Protein AF-A0A2E8UUX3-F1 (afdb_monomer_lite)

Secondary structure (DSSP, 8-state):
--TT--EEEEEEEEEEEE-TTS--EEEEEEEEEEEEEEEE-TTS-EEEEEEEEEEEE-TTT-PBPSEEE-TTT--EEE---EEES---EEE-SBPPPPP-GGGT----PPPPB-----EEETTEEEEEEEEEEEEE-SS-TTT-TTT---SEEEEEEEEEEEEEHHHHH-TT-SS--EEEEEEEEESSPGGGT-TTSS-EEEEEEEEEESS-HHHHS-HHHHHHHHHH-GGGGS--SS--TTS----HHHHHHHH------

Foldseek 3Di:
DDQVDKWKKWKWFFKWWDAPPDDIGTFWIKIWMKIWGWDQDPVRKIKTWIWIKMFTADPPPRAGDQWGQGPVVRDIFGDDIDTFHTQMDIGDQFHDFPDCVVVQPPDGDPTHGPDWPWDDDPQKIKGKDKDWDKAAFLQDCVFQVQQALHGIWTKMKMKMKIFGNVQVVDPVDPDGKIKTWIWMWTADHSRSSHSVGGTTMIIIIIMITDDDPVVPDPPNVVVCCCVPPVCRVDGDSDDDPPDDNDDPRNVCSVVDGHDPD

Structure (mmCIF, N/CA/C/O backbone):
data_AF-A0A2E8UUX3-F1
#
_entry.id   AF-A0A2E8UUX3-F1
#
loop_
_atom_site.group_PDB
_atom_si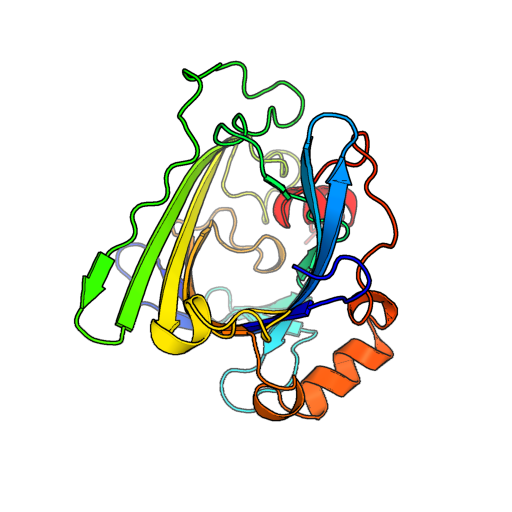te.id
_atom_site.type_symbol
_atom_site.label_atom_id
_atom_site.label_alt_id
_atom_site.label_comp_id
_atom_site.label_asym_id
_atom_site.label_entity_id
_atom_site.label_seq_id
_atom_site.pdbx_PDB_ins_code
_atom_site.Cartn_x
_atom_site.Cartn_y
_atom_site.Cartn_z
_atom_site.occupancy
_atom_site.B_iso_or_equiv
_atom_site.auth_seq_id
_atom_site.auth_comp_id
_atom_site.auth_asym_id
_atom_site.auth_atom_id
_atom_site.pdbx_PDB_model_num
ATOM 1 N N . MET A 1 1 ? 14.320 -0.678 -20.859 1.00 64.25 1 MET A N 1
ATOM 2 C CA . MET A 1 1 ? 13.184 -0.007 -20.184 1.00 64.25 1 MET A CA 1
ATOM 3 C C . MET A 1 1 ? 12.972 1.342 -20.846 1.00 64.25 1 MET A C 1
ATOM 5 O O . MET A 1 1 ? 13.950 1.912 -21.302 1.00 64.25 1 MET A O 1
ATOM 9 N N . ASP A 1 2 ? 11.730 1.807 -20.946 1.00 78.06 2 ASP A N 1
ATOM 10 C CA . ASP A 1 2 ? 11.376 3.071 -21.606 1.00 78.06 2 ASP A CA 1
ATOM 11 C C . ASP A 1 2 ? 10.932 4.097 -20.551 1.00 78.06 2 ASP A C 1
ATOM 13 O O . ASP A 1 2 ? 9.865 3.947 -19.959 1.00 78.06 2 ASP A O 1
ATOM 17 N N . GLU A 1 3 ? 11.772 5.099 -20.284 1.00 81.50 3 GLU A N 1
ATOM 18 C CA . GLU A 1 3 ? 11.556 6.148 -19.267 1.00 81.50 3 GLU A CA 1
ATOM 19 C C . GLU A 1 3 ? 10.501 7.188 -19.690 1.00 81.50 3 GLU A C 1
ATOM 21 O O . GLU A 1 3 ? 9.993 7.961 -18.867 1.00 81.50 3 GLU A O 1
ATOM 26 N N . SER A 1 4 ? 10.116 7.189 -20.972 1.00 82.31 4 SER A N 1
ATOM 27 C CA . SER A 1 4 ? 9.041 8.043 -21.487 1.00 82.31 4 SER A CA 1
ATOM 28 C C . SER A 1 4 ? 7.646 7.516 -21.143 1.00 82.31 4 SER A C 1
ATOM 30 O O . SER A 1 4 ? 6.666 8.255 -21.243 1.00 82.31 4 SER A O 1
ATOM 32 N N . LYS A 1 5 ? 7.542 6.252 -20.713 1.00 86.81 5 LYS A N 1
ATOM 33 C CA . LYS A 1 5 ? 6.272 5.589 -20.415 1.00 86.81 5 LYS A CA 1
ATOM 34 C C . LYS A 1 5 ? 6.062 5.419 -18.917 1.00 86.81 5 LYS A C 1
ATOM 36 O O . LYS A 1 5 ? 6.946 4.963 -18.194 1.00 86.81 5 LYS A O 1
ATOM 41 N N . GLN A 1 6 ? 4.840 5.699 -18.477 1.00 91.56 6 GLN A N 1
ATOM 42 C CA . GLN A 1 6 ? 4.362 5.259 -17.172 1.00 91.56 6 GLN A CA 1
ATOM 43 C C . GLN A 1 6 ? 3.797 3.836 -17.242 1.00 91.56 6 GLN A C 1
ATOM 45 O O . GLN A 1 6 ? 3.452 3.329 -18.312 1.00 91.56 6 GLN A O 1
ATOM 50 N N . LYS A 1 7 ? 3.704 3.192 -16.083 1.00 91.56 7 LYS A N 1
ATOM 51 C CA . LYS A 1 7 ? 3.317 1.792 -15.924 1.00 91.56 7 LYS A CA 1
ATOM 52 C C . LYS A 1 7 ? 2.356 1.653 -14.763 1.00 91.56 7 LYS A C 1
ATOM 54 O O . LYS A 1 7 ? 2.589 2.250 -13.711 1.00 91.56 7 LYS A O 1
ATOM 59 N N . TYR A 1 8 ? 1.346 0.815 -14.944 1.00 94.44 8 TYR A N 1
ATOM 60 C CA . TYR A 1 8 ? 0.413 0.465 -13.886 1.00 94.44 8 TYR A CA 1
ATOM 61 C C . TYR A 1 8 ? 0.764 -0.884 -13.271 1.00 94.44 8 TYR A C 1
ATOM 63 O O . TYR A 1 8 ? 1.088 -1.837 -13.982 1.00 94.44 8 TYR A O 1
ATOM 71 N N . GLY A 1 9 ? 0.690 -0.953 -11.949 1.00 95.94 9 GLY A N 1
ATOM 72 C CA . GLY A 1 9 ? 0.536 -2.198 -11.209 1.00 95.94 9 GLY A CA 1
ATOM 73 C C . GLY A 1 9 ? -0.760 -2.132 -10.413 1.00 95.94 9 GLY A C 1
ATOM 74 O O . GLY A 1 9 ? -1.149 -1.050 -9.983 1.00 95.94 9 GLY A O 1
ATOM 75 N N . TRP A 1 10 ? -1.432 -3.255 -10.222 1.00 97.69 10 TRP A N 1
ATOM 76 C CA . TRP A 1 10 ? -2.716 -3.326 -9.525 1.00 97.69 10 TRP A CA 1
ATOM 77 C C . TRP A 1 10 ? -2.655 -4.311 -8.362 1.00 97.69 10 TRP A C 1
ATOM 79 O O . TRP A 1 10 ? -1.805 -5.203 -8.336 1.00 97.69 10 TRP A O 1
ATOM 89 N N . PHE A 1 11 ? -3.569 -4.156 -7.407 1.00 98.25 11 PHE A N 1
ATOM 90 C CA . PHE A 1 11 ? -3.809 -5.112 -6.333 1.00 98.25 11 PHE A CA 1
ATOM 91 C C . PHE A 1 11 ? -5.301 -5.242 -6.021 1.00 98.25 11 PHE A C 1
ATOM 93 O O . PHE A 1 11 ? -6.066 -4.278 -6.107 1.00 98.25 11 PHE A O 1
ATOM 100 N N . LYS A 1 12 ? -5.723 -6.448 -5.640 1.00 98.00 12 LYS A N 1
ATOM 101 C CA . LYS A 1 12 ? -7.114 -6.763 -5.301 1.00 98.00 12 LYS A CA 1
ATOM 102 C C . LYS A 1 12 ? -7.200 -7.933 -4.332 1.00 98.00 12 LYS A C 1
ATOM 104 O O . LYS A 1 12 ? -6.641 -8.997 -4.598 1.00 98.00 12 LYS A O 1
ATOM 109 N N . GLY A 1 13 ? -7.908 -7.765 -3.222 1.00 98.00 13 GLY A N 1
ATOM 110 C CA . GLY A 1 13 ? -8.007 -8.801 -2.201 1.00 98.00 13 GLY A CA 1
ATOM 111 C C . GLY A 1 13 ? -8.805 -8.407 -0.973 1.00 98.00 13 GLY A C 1
ATOM 112 O O . GLY A 1 13 ? -9.765 -7.644 -1.056 1.00 98.00 13 GLY A O 1
ATOM 113 N N . TYR A 1 14 ? -8.379 -8.940 0.170 1.00 98.44 14 TYR A N 1
ATOM 114 C CA . TYR A 1 14 ? -9.083 -8.838 1.443 1.00 98.44 14 TYR A CA 1
ATOM 115 C C . TYR A 1 14 ? -8.167 -8.389 2.573 1.00 98.44 14 TYR A C 1
ATOM 117 O O . TYR A 1 14 ? -6.975 -8.711 2.600 1.00 98.44 14 TYR A O 1
ATOM 125 N N . ILE A 1 15 ? -8.765 -7.697 3.541 1.00 98.69 15 ILE A N 1
ATOM 126 C CA . ILE A 1 15 ? -8.151 -7.376 4.825 1.00 98.69 15 ILE A CA 1
ATOM 127 C C . ILE A 1 15 ? -8.931 -8.092 5.916 1.00 98.69 15 ILE A C 1
ATOM 129 O O . ILE A 1 15 ? -10.141 -7.914 6.066 1.00 98.69 15 ILE A O 1
ATOM 133 N N . MET A 1 16 ? -8.209 -8.880 6.698 1.00 98.69 16 MET A N 1
ATOM 134 C CA . MET A 1 16 ? -8.736 -9.712 7.769 1.00 98.69 16 MET A CA 1
ATOM 135 C C . MET A 1 16 ? -8.233 -9.221 9.123 1.00 98.69 16 MET A C 1
ATOM 137 O O . MET A 1 16 ? -7.097 -8.771 9.241 1.00 98.69 16 MET A O 1
ATOM 141 N N . ALA A 1 17 ? -9.047 -9.352 10.164 1.00 98.44 17 ALA A N 1
ATOM 142 C CA . ALA A 1 17 ? -8.649 -9.132 11.547 1.00 98.44 17 ALA A CA 1
ATOM 143 C C . ALA A 1 17 ? -8.236 -10.447 12.212 1.00 98.44 17 ALA A C 1
ATOM 145 O O . ALA A 1 17 ? -9.049 -11.364 12.371 1.00 98.44 17 ALA A O 1
ATOM 146 N N . VAL A 1 18 ? -6.990 -10.505 12.679 1.00 98.44 18 VAL A N 1
ATOM 147 C CA . VAL A 1 18 ? -6.466 -11.594 13.507 1.00 98.44 18 VAL A CA 1
ATOM 148 C C . VAL A 1 18 ? -6.435 -11.118 14.956 1.00 98.44 18 VAL A C 1
ATOM 150 O O . VAL A 1 18 ? -5.745 -10.153 15.281 1.00 98.44 18 VAL A O 1
ATOM 153 N N . ARG A 1 19 ? -7.176 -11.792 15.842 1.00 97.62 19 ARG A N 1
ATOM 154 C CA . ARG A 1 19 ? -7.234 -11.484 17.283 1.00 97.62 19 ARG A CA 1
ATOM 155 C C . ARG A 1 19 ? -6.949 -12.735 18.117 1.00 97.62 19 ARG A C 1
ATOM 157 O O . ARG A 1 19 ? -7.422 -13.813 17.749 1.00 97.62 19 ARG A O 1
ATOM 164 N N . PRO A 1 20 ? -6.230 -12.632 19.250 1.00 97.38 20 PRO A N 1
ATOM 165 C CA . PRO A 1 20 ? -5.946 -13.789 20.093 1.00 97.38 20 PRO A CA 1
ATOM 166 C C . PRO A 1 20 ? -7.219 -14.503 20.557 1.00 97.38 20 PRO A C 1
ATOM 168 O O . PRO A 1 20 ? -8.152 -13.869 21.047 1.00 97.38 20 PRO A O 1
ATOM 171 N N . ASN A 1 21 ? -7.237 -15.835 20.452 1.00 96.88 21 ASN A N 1
ATOM 172 C CA . ASN A 1 21 ? -8.338 -16.695 20.913 1.00 96.88 21 ASN A CA 1
ATOM 173 C C . ASN A 1 21 ? -9.717 -16.347 20.313 1.00 96.88 21 ASN A C 1
ATOM 175 O O . ASN A 1 21 ? -10.753 -16.574 20.946 1.00 96.88 21 ASN A O 1
ATOM 179 N N . LYS A 1 22 ? -9.750 -15.784 19.100 1.00 97.12 22 LYS A N 1
ATOM 180 C CA . LYS A 1 22 ? -10.973 -15.484 18.345 1.00 97.12 22 LYS A CA 1
ATOM 181 C C . LYS A 1 22 ? -10.851 -16.025 16.915 1.00 97.12 22 LYS A C 1
ATOM 183 O O . LYS A 1 22 ? -9.737 -16.116 16.404 1.00 97.12 22 LYS A O 1
ATOM 188 N N . PRO A 1 23 ? -11.972 -16.355 16.251 1.00 97.25 23 PRO A N 1
ATOM 189 C CA . PRO A 1 23 ? -11.970 -16.582 14.810 1.00 97.25 23 PRO A CA 1
ATOM 190 C C . PRO A 1 23 ? -11.448 -15.355 14.055 1.00 97.25 23 PRO A C 1
ATOM 192 O O . PRO A 1 23 ? -11.673 -14.218 14.485 1.00 97.25 23 PRO A O 1
ATOM 195 N N . ILE A 1 24 ? -10.785 -15.603 12.926 1.00 98.12 24 ILE A N 1
ATOM 196 C CA . ILE A 1 24 ? -10.421 -14.560 11.963 1.00 98.12 24 ILE A CA 1
ATOM 197 C C . ILE A 1 24 ? -11.709 -13.974 11.375 1.00 98.12 24 ILE A C 1
ATOM 199 O O . ILE A 1 24 ? -12.678 -14.701 11.149 1.00 98.12 24 ILE A O 1
ATOM 203 N N . VAL A 1 25 ? -11.723 -12.658 11.171 1.00 97.94 25 VAL A N 1
ATOM 204 C CA . VAL A 1 25 ? -12.862 -11.929 10.600 1.00 97.94 25 VAL A CA 1
ATOM 205 C C . VAL A 1 25 ? -12.417 -11.242 9.319 1.00 97.94 25 VAL A C 1
ATOM 207 O O . VAL A 1 25 ? -11.484 -10.446 9.363 1.00 97.94 25 VAL A O 1
ATOM 210 N N . ASP A 1 26 ? -13.101 -11.500 8.207 1.00 98.00 26 ASP A N 1
ATOM 211 C CA . ASP A 1 26 ? -12.962 -10.685 6.999 1.00 98.00 26 ASP A CA 1
ATOM 212 C C . ASP A 1 26 ? -13.574 -9.308 7.280 1.00 98.00 26 ASP A C 1
ATOM 214 O O . ASP A 1 26 ? -14.755 -9.203 7.623 1.00 98.00 26 ASP A O 1
ATOM 218 N N . CYS A 1 27 ? -12.770 -8.248 7.195 1.00 98.25 27 CYS A N 1
ATOM 219 C CA . CYS A 1 27 ? -13.202 -6.901 7.564 1.00 98.25 27 CYS A CA 1
ATOM 220 C C . CYS A 1 27 ? -13.755 -6.136 6.362 1.00 98.25 27 CYS A C 1
ATOM 222 O O . CYS A 1 27 ? -14.882 -5.642 6.410 1.00 98.25 27 CYS A O 1
ATOM 224 N N . VAL A 1 28 ? -12.941 -6.023 5.310 1.00 98.75 28 VAL A N 1
ATOM 225 C CA . VAL A 1 28 ? -13.202 -5.241 4.091 1.00 98.75 28 VAL A CA 1
ATOM 226 C C . VAL A 1 28 ? -12.431 -5.842 2.914 1.00 98.75 28 VAL A C 1
ATOM 228 O O . VAL A 1 28 ? -11.410 -6.511 3.107 1.00 98.75 28 VAL A O 1
ATOM 231 N N . GLY A 1 29 ? -12.903 -5.595 1.695 1.00 98.56 29 GLY A N 1
ATOM 232 C CA . GLY A 1 29 ? -12.090 -5.774 0.496 1.00 98.56 29 GLY A CA 1
ATOM 233 C C . GLY A 1 29 ? -11.065 -4.644 0.361 1.00 98.56 29 GLY A C 1
ATOM 234 O O . GLY A 1 29 ? -11.203 -3.588 0.981 1.00 98.56 29 GLY A O 1
ATOM 235 N N . ILE A 1 30 ? -10.025 -4.870 -0.436 1.00 98.44 30 ILE A N 1
ATOM 236 C CA . ILE A 1 30 ? -9.011 -3.875 -0.798 1.00 98.44 30 ILE A CA 1
ATOM 237 C C . ILE A 1 30 ? -8.759 -3.952 -2.301 1.00 98.44 30 ILE A C 1
ATOM 239 O O . ILE A 1 30 ? -8.427 -5.015 -2.824 1.00 98.44 30 ILE A O 1
ATOM 243 N N . GLU A 1 31 ? -8.916 -2.832 -3.000 1.00 97.94 31 GLU A N 1
ATOM 244 C CA . GLU A 1 31 ? -8.672 -2.720 -4.439 1.00 97.94 31 GLU A CA 1
ATOM 245 C C . GLU A 1 31 ? -7.929 -1.429 -4.747 1.00 97.94 31 GLU A C 1
ATOM 247 O O . GLU A 1 31 ? -8.239 -0.378 -4.188 1.00 97.94 31 GLU A O 1
ATOM 252 N N . GLY A 1 32 ? -6.957 -1.480 -5.646 1.00 97.94 32 GLY A N 1
ATOM 253 C CA . GLY A 1 32 ? -6.168 -0.303 -5.957 1.00 97.94 32 GLY A CA 1
ATOM 254 C C . GLY A 1 32 ? -5.130 -0.536 -7.028 1.00 97.94 32 GLY A C 1
ATOM 255 O O . GLY A 1 32 ? -4.913 -1.655 -7.494 1.00 97.94 32 GLY A O 1
ATOM 256 N N . PHE A 1 33 ? -4.473 0.549 -7.403 1.00 97.88 33 PHE A N 1
ATOM 257 C CA . PHE A 1 33 ? -3.392 0.517 -8.365 1.00 97.88 33 PHE A CA 1
ATOM 258 C C . PHE A 1 33 ? -2.348 1.582 -8.052 1.00 97.88 33 PHE A C 1
ATOM 260 O O . PHE A 1 33 ? -2.621 2.622 -7.447 1.00 97.88 33 PHE A O 1
ATOM 267 N N . GLY A 1 34 ? -1.128 1.293 -8.482 1.00 96.12 34 GLY A N 1
ATOM 268 C CA . GLY A 1 34 ? -0.022 2.225 -8.519 1.00 96.12 34 GLY A CA 1
ATOM 269 C C . GLY A 1 34 ? 0.313 2.595 -9.954 1.00 96.12 34 GLY A C 1
ATOM 270 O O . GLY A 1 34 ? 0.300 1.745 -10.845 1.00 96.12 34 GLY A O 1
ATOM 271 N N . VAL A 1 35 ? 0.657 3.858 -10.170 1.00 95.31 35 VAL A N 1
ATOM 272 C CA . VAL A 1 35 ? 1.206 4.359 -11.428 1.00 95.31 35 VAL A CA 1
ATOM 273 C C . VAL A 1 35 ? 2.642 4.792 -11.185 1.00 95.31 35 VAL A C 1
ATOM 275 O O . VAL A 1 35 ? 2.936 5.525 -10.241 1.00 95.31 35 VAL A O 1
ATOM 278 N N . SER A 1 36 ? 3.560 4.307 -12.014 1.00 93.88 36 SER A N 1
ATOM 279 C CA . SER A 1 36 ? 4.988 4.545 -11.826 1.00 93.88 36 SER A CA 1
ATOM 280 C C . SER A 1 36 ? 5.710 4.868 -13.119 1.00 93.88 36 SER A C 1
ATOM 282 O O . SER A 1 36 ? 5.325 4.400 -14.190 1.00 93.88 36 SER A O 1
ATOM 284 N N . ARG A 1 37 ? 6.794 5.629 -13.006 1.00 92.62 37 ARG A N 1
ATOM 285 C CA . ARG A 1 37 ? 7.795 5.805 -14.057 1.00 92.62 37 ARG A CA 1
ATOM 286 C C . ARG A 1 37 ? 9.182 5.515 -13.502 1.00 92.62 37 ARG A C 1
ATOM 288 O O . ARG A 1 37 ? 9.385 5.518 -12.289 1.00 92.62 37 ARG A O 1
ATOM 295 N N . LEU A 1 38 ? 10.123 5.264 -14.401 1.00 91.75 38 LEU A N 1
ATOM 296 C CA . LEU A 1 38 ? 11.538 5.215 -14.058 1.00 91.75 38 LEU A CA 1
ATOM 297 C C . LEU A 1 38 ? 12.215 6.480 -14.567 1.00 91.75 38 LEU A C 1
ATOM 299 O O . LEU A 1 38 ? 11.880 6.953 -15.651 1.00 91.75 38 LEU A O 1
ATOM 303 N N . GLU A 1 39 ? 13.155 6.981 -13.781 1.00 92.31 39 GLU A N 1
ATOM 304 C CA . GLU A 1 39 ? 14.027 8.093 -14.139 1.00 92.31 39 GLU A CA 1
ATOM 305 C C . GLU A 1 39 ? 15.467 7.722 -13.785 1.00 92.31 39 GLU A C 1
ATOM 307 O O . GLU A 1 39 ? 15.788 7.484 -12.613 1.00 92.31 39 GLU A O 1
ATOM 312 N N . GLN A 1 40 ? 16.334 7.652 -14.790 1.00 92.81 40 GLN A N 1
ATOM 313 C CA . GLN A 1 40 ? 17.756 7.432 -14.592 1.00 92.81 40 GLN A CA 1
ATOM 314 C C . GLN A 1 40 ? 18.397 8.656 -13.937 1.00 92.81 40 GLN A C 1
ATOM 316 O O . GLN A 1 40 ? 18.261 9.787 -14.401 1.00 92.81 40 GLN A O 1
ATOM 321 N N . GLN A 1 41 ? 19.123 8.410 -12.856 1.00 92.12 41 GLN A N 1
ATOM 322 C CA . GLN A 1 41 ? 19.811 9.429 -12.082 1.00 92.12 41 GLN A CA 1
ATOM 323 C C . GLN A 1 41 ? 21.236 9.643 -12.606 1.00 92.12 41 GLN A C 1
ATOM 325 O O . GLN A 1 41 ? 21.809 8.798 -13.298 1.00 92.12 41 GLN A O 1
ATOM 330 N N . ALA A 1 42 ? 21.842 10.780 -12.251 1.00 91.81 42 ALA A N 1
ATOM 331 C CA . ALA A 1 42 ? 23.182 11.150 -12.715 1.00 91.81 42 ALA A CA 1
ATOM 332 C C . ALA A 1 42 ? 24.288 10.164 -12.283 1.00 91.81 42 ALA A C 1
ATOM 334 O O . ALA A 1 42 ? 25.331 10.090 -12.930 1.00 91.81 42 ALA A O 1
ATOM 335 N N . ASP A 1 43 ? 24.068 9.415 -11.201 1.00 90.62 43 ASP A N 1
ATOM 336 C CA . ASP A 1 43 ? 24.981 8.391 -10.682 1.00 90.62 43 ASP A CA 1
ATOM 337 C C . ASP A 1 43 ? 24.761 6.995 -11.295 1.00 90.62 43 ASP A C 1
ATOM 339 O O . ASP A 1 43 ? 25.471 6.052 -10.948 1.00 90.62 43 ASP A O 1
ATOM 343 N N . GLY A 1 44 ? 23.811 6.860 -12.225 1.00 91.31 44 GLY A N 1
ATOM 344 C CA . GLY A 1 44 ? 23.464 5.603 -12.886 1.00 91.31 44 GLY A CA 1
ATOM 345 C C . GLY A 1 44 ? 22.407 4.768 -12.161 1.00 91.31 44 GLY A C 1
ATOM 346 O O . GLY A 1 44 ? 21.961 3.769 -12.730 1.00 91.31 44 GLY A O 1
ATOM 347 N N . SER A 1 45 ? 21.969 5.168 -10.962 1.00 92.69 45 SER A N 1
ATOM 348 C CA . SER A 1 45 ? 20.813 4.564 -10.292 1.00 92.69 45 SER A CA 1
ATOM 349 C C . SER A 1 45 ? 19.504 4.897 -11.024 1.00 92.69 45 SER A C 1
ATOM 351 O O . SER A 1 45 ? 19.451 5.778 -11.886 1.00 92.69 45 SER A O 1
ATOM 353 N N . TYR A 1 46 ? 18.425 4.186 -10.695 1.00 92.25 46 TYR A N 1
ATOM 354 C CA . TYR A 1 46 ? 17.089 4.460 -11.229 1.00 92.25 46 TYR A CA 1
ATOM 355 C C . TYR A 1 46 ? 16.124 4.816 -10.105 1.00 92.25 46 TYR A C 1
ATOM 357 O O . TYR A 1 46 ? 15.879 4.010 -9.208 1.00 92.25 46 TYR A O 1
ATOM 365 N N . ALA A 1 47 ? 15.496 5.984 -10.188 1.00 92.19 47 ALA A N 1
ATOM 366 C CA . ALA A 1 47 ? 14.368 6.324 -9.336 1.00 92.19 47 ALA A CA 1
ATOM 367 C C . ALA A 1 47 ? 13.086 5.728 -9.930 1.00 92.19 47 ALA A C 1
ATOM 369 O O . ALA A 1 47 ? 12.657 6.096 -11.024 1.00 92.19 47 ALA A O 1
ATOM 370 N N . LYS A 1 48 ? 12.447 4.811 -9.202 1.00 91.81 48 LYS A N 1
ATOM 371 C CA . LYS A 1 48 ? 11.055 4.422 -9.427 1.00 91.81 48 LYS A CA 1
ATOM 372 C C . LYS A 1 48 ? 10.164 5.432 -8.726 1.00 91.81 48 LYS A C 1
ATOM 374 O O . LYS A 1 48 ? 9.992 5.379 -7.509 1.00 91.81 48 LYS A O 1
ATOM 379 N N . ILE A 1 49 ? 9.604 6.338 -9.513 1.00 91.69 49 ILE A N 1
ATOM 380 C CA . ILE A 1 49 ? 8.742 7.414 -9.041 1.00 91.69 49 ILE A CA 1
ATOM 381 C C . ILE A 1 49 ? 7.305 6.932 -9.148 1.00 91.69 49 ILE A C 1
ATOM 383 O O . ILE A 1 49 ? 6.896 6.511 -10.234 1.00 91.69 49 ILE A O 1
ATOM 387 N N . LEU A 1 50 ? 6.547 6.941 -8.052 1.00 91.81 50 LEU A N 1
ATOM 388 C CA . LEU A 1 50 ? 5.210 6.350 -8.069 1.00 91.81 50 LEU A CA 1
ATOM 389 C C . LEU A 1 50 ? 4.190 7.046 -7.174 1.00 91.81 50 LEU A C 1
ATOM 391 O O . LEU A 1 50 ? 4.524 7.639 -6.150 1.00 91.81 50 LEU A O 1
ATOM 395 N N . ARG A 1 51 ? 2.933 6.916 -7.589 1.00 94.25 51 ARG A N 1
ATOM 396 C CA . ARG A 1 51 ? 1.731 7.177 -6.796 1.00 94.25 51 ARG A CA 1
ATOM 397 C C . ARG A 1 51 ? 0.962 5.885 -6.647 1.00 94.25 51 ARG A C 1
ATOM 399 O O . ARG A 1 51 ? 0.944 5.085 -7.581 1.00 94.25 51 ARG A O 1
ATOM 406 N N . GLU A 1 52 ? 0.281 5.718 -5.527 1.00 94.75 52 GLU A N 1
ATOM 407 C CA . GLU A 1 52 ? -0.633 4.596 -5.335 1.00 94.75 52 GLU A CA 1
ATOM 408 C C . GLU A 1 52 ? -1.908 5.013 -4.617 1.00 94.75 52 GLU A C 1
ATOM 410 O O . GLU A 1 52 ? -1.896 5.826 -3.689 1.00 94.75 52 GLU A O 1
ATOM 415 N N . VAL A 1 53 ? -3.016 4.435 -5.069 1.00 97.12 53 VAL A N 1
ATOM 416 C CA . VAL A 1 53 ? -4.331 4.589 -4.458 1.00 97.12 53 VAL A CA 1
ATOM 417 C C . VAL A 1 53 ? -4.892 3.212 -4.131 1.00 97.12 53 VAL A C 1
ATOM 419 O O . VAL A 1 53 ? -4.839 2.299 -4.954 1.00 97.12 53 VAL A O 1
ATOM 422 N N . GLY A 1 54 ? -5.426 3.063 -2.922 1.00 97.44 54 GLY A N 1
ATOM 423 C CA . GLY A 1 54 ? -6.072 1.845 -2.445 1.00 97.44 54 GLY A CA 1
ATOM 424 C C . GLY A 1 54 ? -7.378 2.171 -1.739 1.00 97.44 54 GLY A C 1
ATOM 425 O O . GLY A 1 54 ? -7.398 2.927 -0.767 1.00 97.44 54 GLY A O 1
ATOM 426 N N . LEU A 1 55 ? -8.469 1.598 -2.232 1.00 98.38 55 LEU A N 1
ATOM 427 C CA . LEU A 1 55 ? -9.822 1.786 -1.729 1.00 98.38 55 LEU A CA 1
ATOM 428 C C . LEU A 1 55 ? -10.281 0.536 -0.978 1.00 98.38 55 LEU A C 1
ATOM 430 O O . LEU A 1 55 ? -10.022 -0.590 -1.404 1.00 98.38 55 LEU A O 1
ATOM 434 N N . TYR A 1 56 ? -10.999 0.742 0.122 1.00 98.50 56 TYR A N 1
ATOM 435 C CA . TYR A 1 56 ? -11.620 -0.344 0.874 1.00 98.50 56 TYR A CA 1
ATOM 436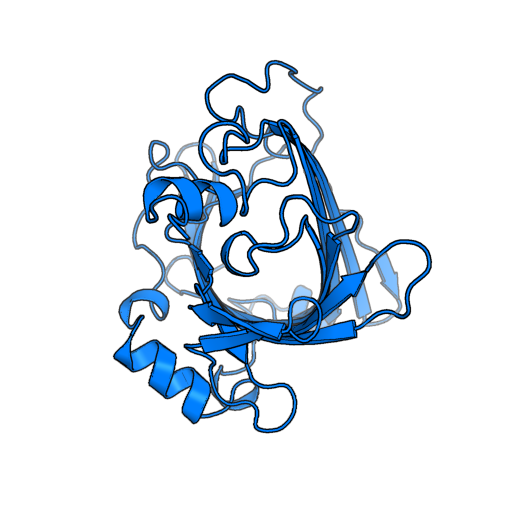 C C . TYR A 1 56 ? -13.043 -0.559 0.374 1.00 98.50 56 TYR A C 1
ATOM 438 O O . TYR A 1 56 ? -13.764 0.414 0.142 1.00 98.50 56 TYR A O 1
ATOM 446 N N . THR A 1 57 ? -13.450 -1.813 0.210 1.00 98.50 57 THR A N 1
ATOM 447 C CA . THR A 1 57 ? -14.737 -2.159 -0.404 1.00 98.50 57 THR A CA 1
ATOM 448 C C . THR A 1 57 ? -15.596 -3.042 0.492 1.00 98.50 57 THR A C 1
ATOM 450 O O . THR A 1 57 ? -15.096 -3.788 1.341 1.00 98.50 57 THR A O 1
ATOM 453 N N . ASP A 1 58 ? -16.914 -2.957 0.313 1.00 97.75 58 ASP A N 1
ATOM 454 C CA . ASP A 1 58 ? -17.853 -3.887 0.930 1.00 97.75 58 ASP A CA 1
ATOM 455 C C . ASP A 1 58 ? -17.599 -5.299 0.395 1.00 97.75 58 ASP A C 1
ATOM 457 O O . ASP A 1 58 ? -17.525 -5.524 -0.814 1.00 97.75 58 ASP A O 1
ATOM 461 N N . LEU A 1 59 ? -17.504 -6.270 1.302 1.00 96.69 59 LEU A N 1
ATOM 462 C CA . LEU A 1 59 ? -17.163 -7.652 0.960 1.00 96.69 59 LEU A CA 1
ATOM 463 C C . LEU A 1 59 ? -18.194 -8.330 0.048 1.00 96.69 59 LEU A C 1
ATOM 465 O O . LEU A 1 59 ? -17.860 -9.299 -0.632 1.00 96.69 59 LEU A O 1
ATOM 469 N N . ARG A 1 60 ? -19.450 -7.869 0.064 1.00 94.31 60 ARG A N 1
ATOM 470 C CA . ARG A 1 60 ? -20.551 -8.478 -0.685 1.00 94.31 60 ARG A CA 1
ATOM 471 C C . ARG A 1 60 ? -20.856 -7.717 -1.967 1.00 94.31 60 ARG A C 1
ATOM 473 O O . ARG A 1 60 ? -21.082 -8.357 -2.991 1.00 94.31 60 ARG A O 1
ATOM 480 N N . THR A 1 61 ? -20.942 -6.392 -1.908 1.00 95.56 61 THR A N 1
ATOM 481 C CA . THR A 1 61 ? -21.333 -5.562 -3.057 1.00 95.56 61 THR A CA 1
ATOM 482 C C . THR A 1 61 ? -20.137 -5.114 -3.890 1.00 95.56 61 THR A C 1
ATOM 484 O O . THR A 1 61 ? -20.307 -4.839 -5.075 1.00 95.56 61 THR A O 1
ATOM 487 N N . GLY A 1 62 ? -18.934 -5.069 -3.307 1.00 95.06 62 GLY A N 1
ATOM 488 C CA . GLY A 1 62 ? -17.743 -4.506 -3.944 1.00 95.06 62 GLY A CA 1
ATOM 489 C C . GLY A 1 62 ? -17.754 -2.976 -4.023 1.00 95.06 62 GLY A C 1
ATOM 490 O O . GLY A 1 62 ? -16.864 -2.397 -4.643 1.00 95.06 62 GLY A O 1
ATOM 491 N N . GLU A 1 63 ? -18.739 -2.315 -3.409 1.00 96.88 63 GLU A N 1
ATOM 492 C CA . GLU A 1 63 ? -18.837 -0.856 -3.399 1.00 96.88 63 GLU A CA 1
ATOM 493 C C . GLU A 1 63 ? -17.739 -0.246 -2.530 1.00 96.88 63 GLU A C 1
ATOM 495 O O . GLU A 1 63 ? -17.403 -0.779 -1.471 1.00 96.88 63 GLU A O 1
ATOM 500 N N . VAL A 1 64 ? -17.194 0.890 -2.964 1.00 98.12 64 VAL A N 1
ATOM 501 C CA . VAL A 1 64 ? -16.210 1.650 -2.185 1.00 98.12 64 VAL A CA 1
ATOM 502 C C . VAL A 1 64 ? -16.860 2.158 -0.898 1.00 98.12 64 VAL A C 1
ATOM 504 O O . VAL A 1 64 ? -17.909 2.801 -0.933 1.00 98.12 64 VAL A O 1
ATOM 507 N N . LEU A 1 65 ? -16.225 1.879 0.239 1.00 98.31 65 LEU A N 1
ATOM 508 C CA . LEU A 1 65 ? -16.703 2.269 1.560 1.00 98.31 65 LEU A CA 1
ATOM 509 C C . LEU A 1 65 ? -16.191 3.662 1.939 1.00 98.31 65 LEU A C 1
ATOM 511 O O . LEU A 1 65 ? -14.984 3.889 2.011 1.00 98.31 65 LEU A O 1
ATOM 515 N N . GLU A 1 66 ? -17.112 4.570 2.263 1.00 97.75 66 GLU A N 1
ATOM 516 C CA . GLU A 1 66 ? -16.799 5.844 2.936 1.00 97.75 66 GLU A CA 1
ATOM 517 C C . GLU A 1 66 ? -16.979 5.749 4.457 1.00 97.75 66 GLU A C 1
ATOM 519 O O . GLU A 1 66 ? -16.274 6.404 5.226 1.00 97.75 66 GLU A O 1
ATOM 524 N N . GLU A 1 67 ? -17.892 4.882 4.893 1.00 97.94 67 GLU A N 1
ATOM 525 C CA . GLU A 1 67 ? -18.115 4.502 6.282 1.00 97.94 67 GLU A CA 1
ATOM 526 C C . GLU A 1 67 ? -18.149 2.978 6.384 1.00 97.94 67 GLU A C 1
ATOM 528 O O . GLU A 1 67 ? -18.572 2.281 5.460 1.00 97.94 67 GLU A O 1
ATOM 533 N N . TRP A 1 68 ? -17.714 2.449 7.522 1.00 98.12 68 TRP A N 1
ATOM 534 C CA . TRP A 1 68 ? -17.699 1.019 7.783 1.00 98.12 68 TRP A CA 1
ATOM 535 C C . TRP A 1 68 ? -18.210 0.737 9.186 1.00 98.12 68 TRP A C 1
ATOM 537 O O . TRP A 1 68 ? -17.751 1.323 10.169 1.00 98.12 68 TRP A O 1
ATOM 547 N N . LYS A 1 69 ? -19.162 -0.192 9.288 1.00 97.81 69 LYS A N 1
ATOM 548 C CA . LYS A 1 69 ? -19.610 -0.704 10.576 1.00 97.81 69 LYS A CA 1
ATOM 549 C C . LYS A 1 69 ? -18.656 -1.800 11.026 1.00 97.81 69 LYS A C 1
ATOM 551 O O . LYS A 1 69 ? -18.714 -2.921 10.526 1.00 97.81 69 LYS A O 1
ATOM 556 N N . ASN A 1 70 ? -17.815 -1.479 11.998 1.00 97.25 70 ASN A N 1
ATOM 557 C CA . ASN A 1 70 ? -16.846 -2.406 12.548 1.00 97.25 70 ASN A CA 1
ATOM 558 C C . ASN A 1 70 ? -17.582 -3.575 13.243 1.00 97.25 70 ASN A C 1
ATOM 560 O O . ASN A 1 70 ? -18.231 -3.357 14.268 1.00 97.25 70 ASN A O 1
ATOM 564 N N . PRO A 1 71 ? -17.494 -4.829 12.753 1.00 95.00 71 PRO A N 1
ATOM 565 C CA . PRO A 1 71 ? -18.212 -5.963 13.339 1.00 95.00 71 PRO A CA 1
ATOM 566 C C . PRO A 1 71 ? -17.652 -6.376 14.708 1.00 95.00 71 PRO A C 1
ATOM 568 O O . PRO A 1 71 ? -18.247 -7.198 15.403 1.00 95.00 71 PRO A O 1
ATOM 571 N N . MET A 1 72 ? -16.496 -5.833 15.097 1.00 96.06 72 MET A N 1
ATOM 572 C CA . MET A 1 72 ? -15.793 -6.165 16.331 1.00 96.06 72 MET A CA 1
ATOM 573 C C . MET A 1 72 ? -16.132 -5.197 17.465 1.00 96.06 72 MET A C 1
ATOM 575 O O . MET A 1 72 ? -16.221 -5.647 18.604 1.00 96.06 72 MET A O 1
ATOM 579 N N . THR A 1 73 ? -16.356 -3.915 1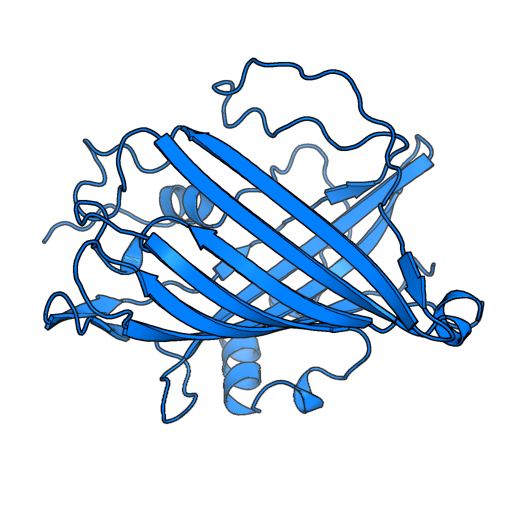7.159 1.00 95.00 73 THR A N 1
ATOM 580 C CA . THR A 1 73 ? -16.737 -2.881 18.144 1.00 95.00 73 THR A CA 1
ATOM 581 C C . THR A 1 73 ? -18.198 -2.439 18.021 1.00 95.00 73 THR A C 1
ATOM 583 O O . THR A 1 73 ? -18.734 -1.809 18.927 1.00 95.00 73 THR A O 1
ATOM 586 N N . ASN A 1 74 ? -18.869 -2.799 16.919 1.00 96.12 74 ASN A N 1
ATOM 587 C CA . ASN A 1 74 ? -20.220 -2.373 16.536 1.00 96.12 74 ASN A CA 1
ATOM 588 C C . ASN A 1 74 ? -20.366 -0.852 16.303 1.00 96.12 74 ASN A C 1
ATOM 590 O O . ASN A 1 74 ? -21.482 -0.363 16.114 1.00 96.12 74 ASN A O 1
ATOM 594 N N . GLU A 1 75 ? -19.254 -0.116 16.265 1.00 96.19 75 GLU A N 1
ATOM 595 C CA . GLU A 1 75 ? -19.202 1.302 15.906 1.00 96.19 75 GLU A CA 1
ATOM 596 C C . GLU A 1 75 ? -19.184 1.483 14.386 1.00 96.19 75 GLU A C 1
ATOM 598 O O . GLU A 1 75 ? -18.673 0.641 13.647 1.00 96.19 75 GLU A O 1
ATOM 603 N N . THR A 1 76 ? -19.741 2.597 13.913 1.00 97.56 76 THR A N 1
ATOM 604 C CA . THR A 1 76 ? -19.583 3.031 12.519 1.00 97.56 76 THR A CA 1
ATOM 605 C C . THR A 1 76 ? -18.474 4.067 12.471 1.00 97.56 76 THR A C 1
ATOM 607 O O . THR A 1 76 ? -18.537 5.065 13.187 1.00 97.56 76 THR A O 1
ATOM 610 N N . VAL A 1 77 ? -17.450 3.803 11.666 1.00 97.00 77 VAL A N 1
ATOM 611 C CA . VAL A 1 77 ? -16.256 4.643 11.540 1.00 97.00 77 VAL A CA 1
ATOM 612 C C . VAL A 1 77 ? -16.109 5.136 10.110 1.00 97.00 77 VAL A C 1
ATOM 614 O O . VAL A 1 77 ? -16.477 4.441 9.162 1.00 97.00 77 VAL A O 1
ATOM 617 N N . LYS A 1 78 ? -15.547 6.335 9.950 1.00 97.19 78 LYS A N 1
ATOM 618 C CA . LYS A 1 78 ? -15.176 6.854 8.636 1.00 97.19 78 LYS A CA 1
ATOM 619 C C . LYS A 1 78 ? -13.968 6.087 8.105 1.00 97.19 78 LYS A C 1
ATOM 621 O O . LYS A 1 78 ? -12.980 5.911 8.814 1.00 97.19 78 LYS A O 1
ATOM 626 N N . VAL A 1 79 ? -14.038 5.662 6.852 1.00 97.31 79 VAL A N 1
ATOM 627 C CA . VAL A 1 79 ? -12.951 4.961 6.168 1.00 97.31 79 VAL A CA 1
ATOM 628 C C . VAL A 1 79 ? -11.980 5.979 5.575 1.00 97.31 79 VAL A C 1
ATOM 630 O O . VAL A 1 79 ? -12.379 7.006 5.025 1.00 97.31 79 VAL A O 1
ATOM 633 N N . HIS A 1 80 ? -10.684 5.689 5.681 1.00 96.56 80 HIS A N 1
ATOM 634 C CA . HIS A 1 80 ? -9.619 6.536 5.149 1.00 96.56 80 HIS A CA 1
ATOM 635 C C . HIS A 1 80 ? -8.789 5.764 4.115 1.00 96.56 80 HIS A C 1
ATOM 637 O O . HIS A 1 80 ? -7.957 4.952 4.525 1.00 96.56 80 HIS A O 1
ATOM 643 N N . PRO A 1 81 ? -9.012 5.991 2.801 1.00 95.88 81 PRO A N 1
ATOM 644 C CA . PRO A 1 81 ? -8.289 5.324 1.716 1.00 95.88 81 PRO A CA 1
ATOM 645 C C . PRO A 1 81 ? -6.769 5.506 1.764 1.00 95.88 81 PRO A C 1
ATOM 647 O O . PRO A 1 81 ? -6.262 6.477 2.325 1.00 95.88 81 PRO A O 1
ATOM 650 N N . ILE A 1 82 ? -6.049 4.584 1.124 1.00 94.62 82 ILE A N 1
ATOM 651 C CA . ILE A 1 82 ? -4.616 4.724 0.845 1.00 94.62 82 ILE A CA 1
ATOM 652 C C . ILE A 1 82 ? -4.469 5.684 -0.334 1.00 94.62 82 ILE A C 1
ATOM 654 O O . ILE A 1 82 ? -5.096 5.484 -1.374 1.00 94.62 82 ILE A O 1
ATOM 658 N N . ALA A 1 83 ? -3.652 6.718 -0.170 1.00 93.19 83 ALA A N 1
ATOM 659 C CA . ALA A 1 83 ? -3.390 7.727 -1.188 1.00 93.19 83 ALA A CA 1
ATOM 660 C C . ALA A 1 83 ? -1.948 8.228 -1.012 1.00 93.19 83 ALA A C 1
ATOM 662 O O . ALA A 1 83 ? -1.717 9.320 -0.495 1.00 93.19 83 ALA A O 1
ATOM 663 N N . ASN A 1 84 ? -0.975 7.388 -1.369 1.00 89.62 84 ASN A N 1
ATOM 664 C CA . ASN A 1 84 ? 0.436 7.688 -1.141 1.00 89.62 84 ASN A CA 1
ATOM 665 C C . ASN A 1 84 ? 1.005 8.433 -2.363 1.00 89.62 84 ASN A C 1
ATOM 667 O O . ASN A 1 84 ? 0.986 7.923 -3.489 1.00 89.62 84 ASN A O 1
ATOM 671 N N . ASP A 1 85 ? 1.498 9.655 -2.139 1.00 88.06 85 ASP A N 1
ATOM 672 C CA . ASP A 1 85 ? 2.057 10.536 -3.171 1.00 88.06 85 ASP A CA 1
ATOM 673 C C . ASP A 1 85 ? 3.165 11.446 -2.600 1.00 88.06 85 ASP A C 1
ATOM 675 O O . ASP A 1 85 ? 2.847 12.354 -1.827 1.00 88.06 85 ASP A O 1
ATOM 679 N N . PRO A 1 86 ? 4.436 11.273 -3.006 1.00 84.88 86 PRO A N 1
ATOM 680 C CA . PRO A 1 86 ? 4.975 10.149 -3.772 1.00 84.88 86 PRO A CA 1
ATOM 681 C C . PRO A 1 86 ? 5.351 8.958 -2.871 1.00 84.88 86 PRO A C 1
ATOM 683 O O . PRO A 1 86 ? 5.541 9.097 -1.665 1.00 84.88 86 PRO A O 1
ATOM 686 N N . PHE A 1 87 ? 5.522 7.781 -3.472 1.00 83.06 87 PHE A N 1
ATOM 687 C CA . PHE A 1 87 ? 6.013 6.573 -2.797 1.00 83.06 87 PHE A CA 1
ATOM 688 C C . PHE A 1 87 ? 7.264 6.017 -3.495 1.00 83.06 87 PHE A C 1
ATOM 690 O O . PHE A 1 87 ? 7.322 4.882 -3.955 1.00 83.06 87 PHE A O 1
ATOM 697 N N . ASN A 1 88 ? 8.277 6.864 -3.645 1.00 86.00 88 ASN A N 1
ATOM 698 C CA . ASN A 1 88 ? 9.443 6.584 -4.477 1.00 86.00 88 ASN A CA 1
ATOM 699 C C . ASN A 1 88 ? 10.332 5.461 -3.921 1.00 86.00 88 ASN A C 1
ATOM 701 O O . ASN A 1 88 ? 10.458 5.288 -2.706 1.00 86.00 88 ASN A O 1
ATOM 705 N N . TYR A 1 89 ? 11.013 4.759 -4.829 1.00 86.31 89 TYR A N 1
ATOM 706 C CA . TYR A 1 89 ? 12.029 3.752 -4.521 1.00 86.31 89 TYR A CA 1
ATOM 707 C C . TYR A 1 89 ? 13.239 3.922 -5.442 1.00 86.31 89 TYR A C 1
ATOM 709 O O . TYR A 1 89 ? 13.080 3.949 -6.660 1.00 86.31 89 TYR A O 1
ATOM 717 N N . VAL A 1 90 ? 14.445 4.008 -4.885 1.00 88.75 90 VAL A N 1
ATOM 718 C CA . VAL A 1 90 ? 15.684 4.098 -5.673 1.00 88.75 90 VAL A CA 1
ATOM 719 C C . VAL A 1 90 ? 16.284 2.704 -5.836 1.00 88.75 90 VAL A C 1
ATOM 721 O O . VAL A 1 90 ? 16.473 1.983 -4.858 1.00 88.75 90 VAL A O 1
ATOM 724 N N . ILE A 1 91 ? 16.562 2.331 -7.082 1.00 89.81 91 ILE A N 1
ATOM 725 C CA . ILE A 1 91 ? 17.208 1.082 -7.478 1.00 89.81 91 ILE A CA 1
ATOM 726 C C . ILE A 1 91 ? 18.674 1.399 -7.777 1.00 89.81 91 ILE A C 1
ATOM 728 O O . ILE A 1 91 ? 18.982 2.082 -8.754 1.00 89.81 91 ILE A O 1
ATOM 732 N N . GLU A 1 92 ? 19.566 0.887 -6.937 1.00 91.31 92 GLU A N 1
ATOM 733 C CA . GLU A 1 92 ? 21.021 0.993 -7.066 1.00 91.31 92 GLU A CA 1
ATOM 734 C C . GLU A 1 92 ? 21.671 -0.387 -6.842 1.00 91.31 92 GLU A C 1
ATOM 736 O O . GLU A 1 92 ? 20.979 -1.378 -6.609 1.00 91.31 92 GLU A O 1
ATOM 741 N N . ASP A 1 93 ? 23.004 -0.466 -6.873 1.00 91.00 93 ASP A N 1
ATOM 742 C CA . ASP A 1 93 ? 23.756 -1.725 -6.704 1.00 91.00 93 ASP A CA 1
ATOM 743 C C . ASP A 1 93 ? 23.554 -2.409 -5.337 1.00 91.00 93 ASP A C 1
ATOM 745 O O . ASP A 1 93 ? 23.951 -3.562 -5.137 1.00 91.00 93 ASP A O 1
ATOM 749 N N . TYR A 1 94 ? 22.945 -1.711 -4.380 1.00 90.25 94 TYR A N 1
ATOM 750 C CA . TYR A 1 94 ? 22.701 -2.174 -3.023 1.00 90.25 94 TYR A CA 1
ATOM 751 C C . TYR A 1 94 ? 21.243 -1.939 -2.628 1.00 90.25 94 TYR A C 1
ATOM 753 O O . TYR A 1 94 ? 20.606 -0.988 -3.069 1.00 90.25 94 TYR A O 1
ATOM 761 N N . PHE A 1 95 ? 20.708 -2.794 -1.757 1.00 84.50 95 PHE A N 1
ATOM 762 C CA . PHE A 1 95 ? 19.404 -2.532 -1.156 1.00 84.50 95 PHE A CA 1
ATOM 763 C C . PHE A 1 95 ? 19.421 -1.198 -0.393 1.00 84.50 95 PHE A C 1
ATOM 765 O O . PHE A 1 95 ? 20.425 -0.887 0.268 1.00 84.50 95 PHE A O 1
ATOM 772 N N . PRO A 1 96 ? 18.315 -0.428 -0.445 1.00 79.00 96 PRO A N 1
ATOM 773 C CA . PRO A 1 96 ? 18.223 0.830 0.269 1.00 79.00 96 PRO A CA 1
ATOM 774 C C . PRO A 1 96 ? 18.413 0.590 1.761 1.00 79.00 96 PRO A C 1
ATOM 776 O O . PRO A 1 96 ? 17.999 -0.431 2.319 1.00 79.00 96 PRO A O 1
ATOM 779 N N . GLN A 1 97 ? 19.042 1.561 2.415 1.00 75.62 97 GLN A N 1
ATOM 780 C CA . GLN A 1 97 ? 19.121 1.556 3.866 1.00 75.62 97 GLN A CA 1
ATOM 781 C C . GLN A 1 97 ? 17.707 1.640 4.455 1.00 75.62 97 GLN A C 1
ATOM 783 O O . GLN A 1 97 ? 16.835 2.277 3.853 1.00 75.62 97 GLN A O 1
ATOM 788 N N . PRO A 1 98 ? 17.468 1.033 5.629 1.00 67.44 98 PRO A N 1
ATOM 789 C CA . PRO A 1 98 ? 16.203 1.199 6.315 1.00 67.44 98 PRO A CA 1
ATOM 790 C C . PRO A 1 98 ? 15.874 2.691 6.473 1.00 67.44 98 PRO A C 1
ATOM 792 O O . PRO A 1 98 ? 16.772 3.485 6.780 1.00 67.44 98 PRO A O 1
ATOM 795 N N . PRO A 1 99 ? 14.610 3.098 6.278 1.00 64.88 99 PRO A N 1
ATOM 796 C CA . PRO A 1 99 ? 14.188 4.464 6.550 1.00 64.88 99 PRO A CA 1
ATOM 797 C C . PRO A 1 99 ? 14.593 4.893 7.967 1.00 64.88 99 PRO A C 1
ATOM 799 O O . PRO A 1 99 ? 14.421 4.155 8.939 1.00 64.88 99 PRO A O 1
ATOM 802 N N . GLN A 1 100 ? 15.133 6.111 8.079 1.00 58.72 100 GLN A N 1
ATOM 803 C CA . GLN A 1 100 ? 15.588 6.672 9.358 1.00 58.72 100 GLN A CA 1
ATOM 804 C C . GLN A 1 100 ? 14.423 7.131 10.256 1.00 58.72 100 GLN A C 1
ATOM 806 O O . GLN A 1 100 ? 14.657 7.437 11.422 1.00 58.72 100 GLN A O 1
ATOM 811 N N . PHE A 1 101 ? 13.187 7.189 9.731 1.00 58.28 101 PHE A N 1
ATOM 812 C CA . PHE A 1 101 ? 11.942 7.544 10.437 1.00 58.28 101 PHE A CA 1
ATOM 813 C C . PHE A 1 101 ? 12.106 8.704 11.437 1.00 58.28 101 PHE A C 1
ATOM 815 O O . PHE A 1 101 ? 12.023 8.520 12.650 1.00 58.28 101 PHE A O 1
ATOM 822 N N . GLY A 1 102 ? 12.422 9.906 10.942 1.00 51.12 102 GLY A N 1
ATOM 823 C CA . GLY A 1 102 ? 12.630 11.081 11.803 1.00 51.12 102 GLY A CA 1
ATOM 824 C C . GLY A 1 102 ? 13.891 11.021 12.680 1.00 51.12 102 GLY A C 1
ATOM 825 O O . GLY A 1 102 ? 13.973 11.732 13.676 1.00 51.12 102 GLY A O 1
ATOM 826 N N . GLY A 1 103 ? 14.866 10.173 12.331 1.00 57.09 103 GLY A N 1
ATOM 827 C CA . GLY A 1 103 ? 16.115 9.977 13.077 1.00 57.09 103 GLY A CA 1
ATOM 828 C C . GLY A 1 103 ? 16.023 8.938 14.197 1.00 57.09 103 GLY A C 1
ATOM 829 O O . GLY A 1 103 ? 16.975 8.779 14.959 1.00 57.09 103 GLY A O 1
ATOM 830 N N . LEU A 1 104 ? 14.896 8.232 14.311 1.00 54.03 104 LEU A N 1
ATOM 831 C CA . LEU A 1 104 ? 14.677 7.248 15.366 1.00 54.03 104 LEU A CA 1
ATOM 832 C C . LEU A 1 104 ? 15.292 5.879 15.052 1.00 54.03 104 LEU A C 1
ATOM 834 O O . LEU A 1 104 ? 15.581 5.116 15.972 1.00 54.03 104 LEU A O 1
ATOM 838 N N . ASN A 1 105 ? 15.516 5.573 13.772 1.00 60.41 105 ASN A N 1
ATOM 839 C CA . ASN A 1 105 ? 16.246 4.382 13.357 1.00 60.41 105 ASN A CA 1
ATOM 840 C C . ASN A 1 105 ? 17.711 4.746 13.077 1.00 60.41 105 ASN A C 1
ATOM 842 O O . ASN A 1 105 ? 18.039 5.306 12.029 1.00 60.41 105 ASN A O 1
ATOM 846 N N . THR A 1 106 ? 18.580 4.486 14.056 1.00 65.75 106 THR A N 1
ATOM 847 C CA . THR A 1 106 ? 20.009 4.842 14.014 1.00 65.75 106 THR A CA 1
ATOM 848 C C . THR A 1 106 ? 20.907 3.680 13.597 1.00 65.75 106 THR A C 1
ATOM 850 O O . THR A 1 106 ? 22.104 3.883 13.363 1.00 65.75 106 THR A O 1
ATOM 853 N N . GLU A 1 107 ? 20.351 2.472 13.480 1.00 67.75 107 GLU A N 1
ATOM 854 C CA . GLU A 1 107 ? 21.091 1.302 13.027 1.00 67.75 107 GLU A CA 1
ATOM 855 C C . GLU A 1 107 ? 21.434 1.436 11.542 1.00 67.75 107 GLU A C 1
ATOM 857 O O . GLU A 1 107 ? 20.584 1.708 10.696 1.00 67.75 107 GLU A O 1
ATOM 862 N N . LYS A 1 108 ? 22.714 1.237 11.223 1.00 70.44 108 LYS A N 1
ATOM 863 C CA . LYS A 1 108 ? 23.225 1.214 9.850 1.00 70.44 108 LYS A CA 1
ATOM 864 C C . LYS A 1 108 ? 23.625 -0.216 9.509 1.00 70.44 108 LYS A C 1
ATOM 866 O O . LYS A 1 108 ? 24.785 -0.576 9.733 1.00 70.44 108 LYS A O 1
ATOM 871 N N . PRO A 1 109 ? 22.687 -1.059 9.046 1.00 72.38 109 PRO A N 1
ATOM 872 C CA . PRO A 1 109 ? 23.027 -2.409 8.631 1.00 72.38 109 PRO A CA 1
ATOM 873 C C . PRO A 1 109 ? 24.064 -2.386 7.496 1.00 72.38 109 PRO A C 1
ATOM 875 O O . PRO A 1 109 ? 24.173 -1.399 6.757 1.00 72.38 109 PRO A O 1
ATOM 878 N N . PRO A 1 110 ? 24.854 -3.463 7.341 1.00 81.75 110 PRO A N 1
ATOM 879 C CA . PRO A 1 110 ? 25.810 -3.561 6.245 1.00 81.75 110 PRO A CA 1
ATOM 880 C C . PRO A 1 110 ? 25.098 -3.384 4.900 1.00 81.75 110 PRO A C 1
ATOM 882 O O . PRO A 1 110 ? 23.963 -3.827 4.729 1.00 81.75 110 PRO A O 1
ATOM 885 N N . ARG A 1 111 ? 25.764 -2.748 3.927 1.00 85.69 111 ARG A N 1
ATOM 886 C CA . ARG A 1 111 ? 25.222 -2.645 2.566 1.00 85.69 111 ARG A CA 1
ATOM 887 C C . ARG A 1 111 ? 25.116 -4.045 1.963 1.00 85.69 111 ARG A C 1
ATOM 889 O O . ARG A 1 111 ? 26.120 -4.747 1.853 1.00 85.69 111 ARG A O 1
ATOM 896 N N . ILE A 1 112 ? 23.910 -4.429 1.563 1.00 86.75 112 ILE A N 1
ATOM 897 C CA . ILE A 1 112 ? 23.624 -5.728 0.949 1.00 86.75 112 ILE A CA 1
ATOM 898 C C . ILE A 1 112 ? 23.523 -5.512 -0.562 1.00 86.75 112 ILE A C 1
ATOM 900 O O . ILE A 1 112 ? 22.734 -4.657 -0.966 1.00 86.75 112 ILE A O 1
ATOM 904 N N . PRO A 1 113 ? 24.295 -6.230 -1.398 1.00 91.38 113 PRO A N 1
ATOM 905 C CA . PRO A 1 113 ? 24.154 -6.146 -2.849 1.00 91.38 113 PRO A CA 1
ATOM 906 C C . PRO A 1 113 ? 22.711 -6.410 -3.295 1.00 91.38 113 PRO A C 1
ATOM 908 O O . PRO A 1 113 ? 22.061 -7.311 -2.758 1.00 91.38 113 PRO A O 1
ATOM 911 N N . PHE A 1 114 ? 22.220 -5.656 -4.278 1.00 90.56 114 PHE A N 1
ATOM 912 C CA . PHE A 1 114 ? 20.861 -5.776 -4.815 1.00 90.56 114 PHE A CA 1
ATOM 913 C C . PHE A 1 114 ? 20.727 -7.010 -5.725 1.00 90.56 114 PHE A C 1
ATOM 915 O O . PHE A 1 114 ? 20.585 -6.924 -6.943 1.00 90.56 114 PHE A O 1
ATOM 922 N N . ILE A 1 115 ? 20.823 -8.196 -5.125 1.00 90.50 115 ILE A N 1
ATOM 923 C CA . ILE A 1 115 ? 20.669 -9.488 -5.797 1.00 90.50 115 ILE A CA 1
ATOM 924 C C . ILE A 1 115 ? 19.337 -10.087 -5.356 1.00 90.50 115 ILE A C 1
ATOM 926 O O . ILE A 1 115 ? 19.164 -10.470 -4.200 1.00 90.50 115 ILE A O 1
ATOM 930 N N . LEU A 1 116 ? 18.389 -10.159 -6.288 1.00 91.75 116 LEU A N 1
ATOM 931 C CA . LEU A 1 116 ? 17.051 -10.685 -6.030 1.00 91.75 116 LEU A CA 1
ATOM 932 C C . LEU A 1 116 ? 17.031 -12.226 -6.103 1.00 91.75 116 LEU A C 1
ATOM 934 O O . LEU A 1 116 ? 17.712 -12.807 -6.956 1.00 91.75 116 LEU A O 1
ATOM 938 N N . PRO A 1 117 ? 16.245 -12.905 -5.245 1.00 93.25 117 PRO A N 1
ATOM 939 C CA . PRO A 1 117 ? 16.249 -14.362 -5.104 1.00 93.25 117 PRO A CA 1
ATOM 940 C C . PRO A 1 117 ? 15.386 -15.052 -6.173 1.00 93.25 117 PRO A C 1
ATOM 942 O O . PRO A 1 117 ? 14.414 -15.740 -5.866 1.00 93.25 117 PRO A O 1
ATOM 945 N N . TRP A 1 118 ? 15.724 -14.854 -7.445 1.00 94.62 118 TRP A N 1
ATOM 946 C CA . TRP A 1 118 ? 14.995 -15.453 -8.561 1.00 94.62 118 TRP A CA 1
ATOM 947 C C . TRP A 1 118 ? 15.094 -16.982 -8.559 1.00 94.62 118 TRP A C 1
ATOM 949 O O . TRP A 1 118 ? 16.162 -17.565 -8.366 1.00 94.62 118 TRP A O 1
ATOM 959 N N . GLN A 1 119 ? 13.977 -17.637 -8.850 1.00 95.94 119 GLN A N 1
ATOM 960 C CA . GLN A 1 119 ? 13.880 -19.072 -9.086 1.00 95.94 119 GLN A CA 1
ATOM 961 C C . GLN A 1 119 ? 13.211 -19.304 -10.436 1.00 95.94 119 GLN A C 1
ATOM 963 O O . GLN A 1 119 ? 12.194 -18.688 -10.730 1.00 95.94 119 GLN A O 1
ATOM 968 N N . GLN A 1 120 ? 13.732 -20.221 -11.249 1.00 96.19 120 GLN A N 1
ATOM 969 C CA . GLN A 1 120 ? 13.117 -20.561 -12.532 1.00 96.19 120 GLN A CA 1
ATOM 970 C C . GLN A 1 120 ? 12.669 -22.024 -12.561 1.00 96.19 120 GLN A C 1
ATOM 972 O O . GLN A 1 120 ? 13.424 -22.933 -12.214 1.00 96.19 120 GLN A O 1
ATOM 977 N N . ARG A 1 121 ? 11.431 -22.249 -13.008 1.00 94.56 121 ARG A N 1
ATOM 978 C CA . ARG A 1 121 ? 10.795 -23.557 -13.199 1.00 94.56 121 ARG A CA 1
ATOM 979 C C . ARG A 1 121 ? 10.182 -23.614 -14.596 1.00 94.56 121 ARG A C 1
ATOM 981 O O . ARG A 1 121 ? 9.062 -23.159 -14.822 1.00 94.56 121 ARG A O 1
ATOM 988 N N . GLY A 1 122 ? 10.925 -24.170 -15.552 1.00 94.31 122 GLY A N 1
ATOM 989 C CA . GLY A 1 122 ? 10.513 -24.167 -16.957 1.00 94.31 122 GLY A CA 1
ATOM 990 C C . GLY A 1 122 ? 10.338 -22.735 -17.474 1.00 94.31 122 GLY A C 1
ATOM 991 O O . GLY A 1 122 ? 11.274 -21.939 -17.402 1.00 94.31 122 GLY A O 1
ATOM 992 N N . ASN A 1 123 ? 9.138 -22.411 -17.967 1.00 95.19 123 ASN A N 1
ATOM 993 C CA . ASN A 1 123 ? 8.809 -21.078 -18.486 1.00 95.19 123 ASN A CA 1
ATOM 994 C C . ASN A 1 123 ? 8.374 -20.066 -17.410 1.00 95.19 123 ASN A C 1
ATOM 996 O O . ASN A 1 123 ? 8.046 -18.933 -17.740 1.00 95.19 123 ASN A O 1
ATOM 1000 N N . ARG A 1 124 ? 8.332 -20.463 -16.135 1.00 95.69 124 ARG A N 1
ATOM 1001 C CA . ARG A 1 124 ? 7.908 -19.601 -15.031 1.00 95.69 124 ARG A CA 1
ATOM 1002 C C . ARG A 1 124 ? 9.112 -19.167 -14.206 1.00 95.69 124 ARG A C 1
ATOM 1004 O O . ARG A 1 124 ? 9.891 -20.011 -13.760 1.00 95.69 124 ARG A O 1
ATOM 1011 N N . ILE A 1 125 ? 9.243 -17.865 -14.005 1.00 97.12 125 ILE A N 1
ATOM 1012 C CA . ILE A 1 125 ? 10.220 -17.245 -13.117 1.00 97.12 125 ILE A CA 1
ATOM 1013 C C . ILE A 1 125 ? 9.469 -16.711 -11.901 1.00 97.12 125 ILE A C 1
ATOM 1015 O O . ILE A 1 125 ? 8.453 -16.035 -12.034 1.00 97.12 125 ILE A O 1
ATOM 1019 N N . ASP A 1 126 ? 9.966 -17.030 -10.716 1.00 97.19 126 ASP A N 1
ATOM 1020 C CA . ASP A 1 126 ? 9.364 -16.684 -9.440 1.00 97.19 126 ASP A CA 1
ATOM 1021 C C . ASP A 1 126 ? 10.364 -15.933 -8.565 1.00 97.19 126 ASP A C 1
ATOM 1023 O O . ASP A 1 126 ? 11.564 -16.215 -8.594 1.00 97.19 126 ASP A O 1
ATOM 1027 N N . MET A 1 127 ? 9.875 -14.978 -7.781 1.00 95.88 127 MET A N 1
ATOM 1028 C CA . MET A 1 127 ? 10.700 -14.202 -6.860 1.00 95.88 127 MET A CA 1
ATOM 1029 C C . MET A 1 127 ? 9.857 -13.704 -5.695 1.00 95.88 127 MET A C 1
ATOM 1031 O O . MET A 1 127 ? 8.692 -13.356 -5.878 1.00 95.88 127 MET A O 1
ATOM 1035 N N . GLU A 1 128 ? 10.454 -13.683 -4.506 1.00 95.62 128 GLU A N 1
ATOM 1036 C CA . GLU A 1 128 ? 9.817 -13.175 -3.295 1.00 95.62 128 GLU A CA 1
ATOM 1037 C C . GLU A 1 128 ? 10.634 -12.032 -2.687 1.00 95.62 128 GLU A C 1
ATOM 1039 O O . GLU A 1 128 ? 11.867 -12.089 -2.636 1.00 95.62 128 GLU A O 1
ATOM 1044 N N . ILE A 1 129 ? 9.939 -11.002 -2.200 1.00 92.62 129 ILE A N 1
ATOM 1045 C CA . ILE A 1 129 ? 10.518 -9.916 -1.402 1.00 92.62 129 ILE A CA 1
ATOM 1046 C C . ILE A 1 129 ? 9.725 -9.808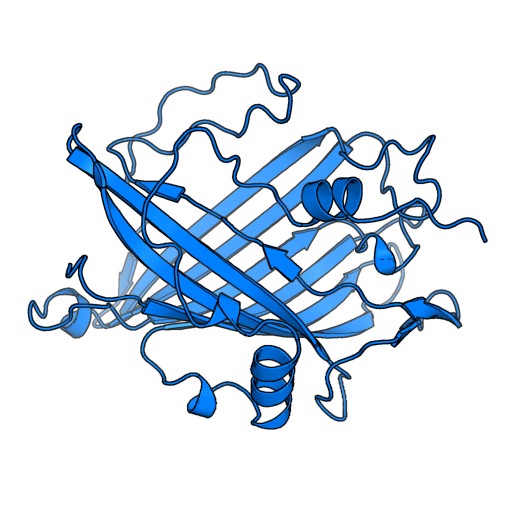 -0.113 1.00 92.62 129 ILE A C 1
ATOM 1048 O O . ILE A 1 129 ? 8.520 -9.563 -0.145 1.00 92.62 129 ILE A O 1
ATOM 1052 N N . HIS A 1 130 ? 10.416 -9.948 1.017 1.00 92.38 130 HIS A N 1
ATOM 1053 C CA . HIS A 1 130 ? 9.840 -9.751 2.342 1.00 92.38 130 HIS A CA 1
ATOM 1054 C C . HIS A 1 130 ? 10.502 -8.549 3.012 1.00 92.38 130 HIS A C 1
ATOM 1056 O O . HIS A 1 130 ? 11.721 -8.524 3.192 1.00 92.38 130 HIS A O 1
ATOM 1062 N N . ILE A 1 131 ? 9.698 -7.566 3.401 1.00 88.50 131 ILE A N 1
ATOM 1063 C CA . ILE A 1 131 ? 10.138 -6.367 4.111 1.00 88.50 131 ILE A CA 1
ATOM 1064 C C . ILE A 1 131 ? 9.565 -6.447 5.520 1.00 88.50 131 ILE A C 1
ATOM 1066 O O . ILE A 1 131 ? 8.373 -6.247 5.716 1.00 88.50 131 ILE A O 1
ATOM 1070 N N . ASN A 1 132 ? 10.415 -6.758 6.497 1.00 90.94 132 ASN A N 1
ATOM 1071 C CA . ASN A 1 132 ? 10.022 -6.901 7.898 1.00 90.94 132 ASN A CA 1
ATOM 1072 C C . ASN A 1 132 ? 10.556 -5.714 8.696 1.00 90.94 132 ASN A C 1
ATOM 1074 O O . ASN A 1 132 ? 11.767 -5.498 8.738 1.00 90.94 132 ASN A O 1
ATOM 1078 N N . LEU A 1 133 ? 9.661 -4.950 9.318 1.00 86.38 133 LEU A N 1
ATOM 1079 C CA . LEU A 1 133 ? 9.981 -3.692 9.982 1.00 86.38 133 LEU A CA 1
ATOM 1080 C C . LEU A 1 133 ? 9.494 -3.702 11.431 1.00 86.38 133 LEU A C 1
ATOM 1082 O O . LEU A 1 133 ? 8.388 -4.149 11.738 1.00 86.38 133 LEU A O 1
ATOM 1086 N N . PHE A 1 134 ? 10.323 -3.138 12.305 1.00 88.94 134 PHE A N 1
ATOM 1087 C CA . PHE A 1 134 ? 9.971 -2.779 13.671 1.00 88.94 134 PHE A CA 1
ATOM 1088 C C . PHE A 1 134 ? 10.501 -1.374 13.943 1.00 88.94 134 PHE A C 1
ATOM 1090 O O . PHE A 1 134 ? 11.712 -1.161 13.944 1.00 88.94 134 PHE A O 1
ATOM 1097 N N . TYR A 1 135 ? 9.605 -0.403 14.094 1.00 85.38 135 TYR A N 1
ATOM 1098 C CA . TYR A 1 135 ? 9.977 1.013 14.127 1.00 85.38 135 TYR A CA 1
ATOM 1099 C C . TYR A 1 135 ? 9.019 1.835 14.996 1.00 85.38 135 TYR A C 1
ATOM 1101 O O . TYR A 1 135 ? 7.931 1.358 15.319 1.00 85.38 135 TYR A O 1
ATOM 1109 N N . PRO A 1 136 ? 9.402 3.048 15.429 1.00 89.62 136 PRO A N 1
ATOM 1110 C CA . PRO A 1 136 ? 8.536 3.877 16.262 1.00 89.62 136 PRO A CA 1
ATOM 1111 C C . PRO A 1 136 ? 7.255 4.296 15.558 1.00 89.62 136 PRO A C 1
ATOM 1113 O O . PRO A 1 136 ? 7.258 4.647 14.381 1.00 89.62 136 PRO A O 1
ATOM 1116 N N . ASN A 1 137 ? 6.159 4.287 16.306 1.00 91.56 137 ASN A N 1
ATOM 1117 C CA . ASN A 1 137 ? 4.850 4.635 15.784 1.00 91.56 137 ASN A CA 1
ATOM 1118 C C . ASN A 1 137 ? 4.702 6.154 15.624 1.00 91.56 137 ASN A C 1
ATOM 1120 O O . ASN A 1 137 ? 4.868 6.895 16.593 1.00 91.56 137 ASN A O 1
ATOM 1124 N N . ALA A 1 138 ? 4.314 6.614 14.432 1.00 90.69 138 ALA A N 1
ATOM 1125 C CA . ALA A 1 138 ? 3.957 8.015 14.196 1.00 90.69 138 ALA A CA 1
ATOM 1126 C C . ALA A 1 138 ? 2.724 8.457 15.011 1.00 90.69 138 ALA A C 1
ATOM 1128 O O . ALA A 1 138 ? 2.573 9.633 15.351 1.00 90.69 138 ALA A O 1
ATOM 1129 N N . LEU A 1 139 ? 1.850 7.510 15.359 1.00 93.88 139 LEU A N 1
ATOM 1130 C CA . LEU A 1 139 ? 0.683 7.732 16.202 1.00 93.88 139 LEU A CA 1
ATOM 1131 C C . LEU A 1 139 ? 1.079 7.569 17.677 1.00 93.88 139 LEU A C 1
ATOM 1133 O O . LEU A 1 139 ? 0.937 6.485 18.241 1.00 93.88 139 LEU A O 1
ATOM 1137 N N . ASP A 1 140 ? 1.590 8.637 18.307 1.00 92.94 140 ASP A N 1
ATOM 1138 C CA . ASP A 1 140 ? 1.905 8.644 19.750 1.00 92.94 140 ASP A CA 1
ATOM 1139 C C . ASP A 1 140 ? 0.675 8.178 20.556 1.00 92.94 140 ASP A C 1
ATOM 1141 O O . ASP A 1 140 ? -0.351 8.865 20.519 1.00 92.94 140 ASP A O 1
ATOM 1145 N N . PRO A 1 141 ? 0.748 7.064 21.311 1.00 95.31 141 PRO A N 1
ATOM 1146 C CA . PRO A 1 141 ? -0.394 6.513 22.041 1.00 95.31 141 PRO A CA 1
ATOM 1147 C C . PRO A 1 141 ? -0.973 7.454 23.106 1.00 95.31 141 PRO A C 1
ATOM 1149 O O . PRO A 1 141 ? -2.110 7.261 23.529 1.00 95.31 141 PRO A O 1
ATOM 1152 N N . LYS A 1 142 ? -0.235 8.484 23.542 1.00 94.56 142 LYS A N 1
ATOM 1153 C CA . LYS A 1 142 ? -0.770 9.522 24.440 1.00 94.56 142 LYS A CA 1
ATOM 1154 C C . LYS A 1 142 ? -1.705 10.495 23.725 1.00 94.56 142 LYS A C 1
ATOM 1156 O O . LYS A 1 142 ? -2.578 11.068 24.369 1.00 94.56 142 LYS A O 1
ATOM 1161 N N . LYS A 1 143 ? -1.494 10.712 22.424 1.00 95.50 143 LYS A N 1
ATOM 1162 C CA . LYS A 1 143 ? -2.293 11.610 21.578 1.00 95.50 143 LYS A CA 1
ATOM 1163 C C . LYS A 1 143 ? -3.371 10.834 20.810 1.00 95.50 143 LYS A C 1
ATOM 1165 O O . LYS A 1 143 ? -4.510 11.276 20.757 1.00 95.50 143 LYS A O 1
ATOM 1170 N N . TRP A 1 144 ? -3.012 9.684 20.250 1.00 96.81 144 TRP A N 1
ATOM 1171 C CA . TRP A 1 144 ? -3.820 8.841 19.365 1.00 96.81 144 TRP A CA 1
ATOM 1172 C C . TRP A 1 144 ? -4.313 7.599 20.102 1.00 96.81 144 TRP A C 1
ATOM 1174 O O . TRP A 1 144 ? -3.919 6.473 19.801 1.00 96.81 144 TRP A O 1
ATOM 1184 N N . VAL A 1 145 ? -5.112 7.809 21.146 1.00 95.69 145 VAL A N 1
ATOM 1185 C CA . VAL A 1 145 ? -5.438 6.756 22.118 1.00 95.69 145 VAL A CA 1
ATOM 1186 C C . VAL A 1 145 ? -6.150 5.572 21.460 1.00 95.69 145 VAL A C 1
ATOM 1188 O O . VAL A 1 145 ? -5.843 4.423 21.771 1.00 95.69 145 VAL A O 1
ATOM 1191 N N . ARG A 1 146 ? -7.084 5.822 20.538 1.00 95.94 146 ARG A N 1
ATOM 1192 C CA . ARG A 1 146 ? -7.901 4.763 19.924 1.00 95.94 146 ARG A CA 1
ATOM 1193 C C . ARG A 1 146 ? -7.290 4.201 18.646 1.00 95.94 146 ARG A C 1
ATOM 1195 O O . ARG A 1 146 ? -7.630 3.092 18.246 1.00 95.94 146 ARG A O 1
ATOM 1202 N N . GLU A 1 147 ? -6.394 4.942 18.017 1.00 97.25 147 GLU A N 1
ATOM 1203 C CA . GLU A 1 147 ? -5.799 4.625 16.720 1.00 97.25 147 GLU A CA 1
ATOM 1204 C C . GLU A 1 147 ? -4.416 3.990 16.843 1.00 97.25 147 GLU A C 1
ATOM 1206 O O . GLU A 1 147 ? -3.995 3.246 15.962 1.00 97.25 147 GLU A O 1
ATOM 1211 N N . SER A 1 148 ? -3.694 4.285 17.924 1.00 96.69 148 SER A N 1
ATOM 1212 C CA . SER A 1 148 ? -2.328 3.812 18.123 1.00 96.69 148 SER A CA 1
ATOM 1213 C C . SER A 1 148 ? -2.288 2.389 18.661 1.00 96.69 148 SER A C 1
ATOM 1215 O O . SER A 1 148 ? -2.885 2.093 19.694 1.00 96.69 148 SER A O 1
ATOM 1217 N N . SER A 1 149 ? -1.481 1.542 18.022 1.00 95.50 149 SER A N 1
ATOM 1218 C CA . SER A 1 149 ? -1.122 0.202 18.501 1.00 95.50 149 SER A CA 1
ATOM 1219 C C . SER A 1 149 ? -0.037 0.186 19.583 1.00 95.50 149 SER A C 1
ATOM 1221 O O . SER A 1 149 ? 0.503 -0.871 19.907 1.00 95.50 149 SER A O 1
ATOM 1223 N N . GLY A 1 150 ? 0.338 1.355 20.110 1.00 95.56 150 GLY A N 1
ATOM 1224 C CA . GLY A 1 150 ? 1.434 1.521 21.060 1.00 95.56 150 GLY A CA 1
ATOM 1225 C C . GLY A 1 150 ? 2.631 2.280 20.473 1.00 95.56 150 GLY A C 1
ATOM 1226 O O . GLY A 1 150 ? 2.557 2.807 19.364 1.00 95.56 150 GLY A O 1
ATOM 1227 N N . PRO A 1 151 ? 3.748 2.367 21.221 1.00 94.50 151 PRO A N 1
ATOM 1228 C CA . PRO A 1 151 ? 4.887 3.225 20.873 1.00 94.50 151 PRO A CA 1
ATOM 1229 C C . PRO A 1 151 ? 5.704 2.730 19.673 1.00 94.50 151 PRO A C 1
ATOM 1231 O O . PRO A 1 151 ? 6.466 3.501 19.096 1.00 94.50 151 PRO A O 1
ATOM 1234 N N . MET A 1 152 ? 5.563 1.456 19.306 1.00 92.62 152 MET A N 1
ATOM 1235 C CA . MET A 1 152 ? 6.260 0.828 18.188 1.00 92.62 152 MET A CA 1
ATOM 1236 C C . MET A 1 152 ? 5.249 0.136 17.277 1.00 92.62 152 MET A C 1
ATOM 1238 O O . MET A 1 152 ? 4.200 -0.328 17.728 1.00 92.62 152 MET A O 1
ATOM 1242 N N . VAL A 1 153 ? 5.597 0.035 16.003 1.00 91.12 153 VAL A N 1
ATOM 1243 C CA . VAL A 1 153 ? 4.848 -0.647 14.957 1.00 91.12 153 VAL A CA 1
ATOM 1244 C C . VAL A 1 153 ? 5.662 -1.840 14.475 1.00 91.12 153 VAL A C 1
ATOM 1246 O O . VAL A 1 153 ? 6.852 -1.715 14.190 1.00 91.12 153 VAL A O 1
ATOM 1249 N N . THR A 1 154 ? 4.994 -2.985 14.355 1.00 91.88 154 THR A N 1
ATOM 1250 C CA . THR A 1 154 ? 5.516 -4.179 13.686 1.00 91.88 154 THR A CA 1
ATOM 1251 C C . THR A 1 154 ? 4.753 -4.364 12.386 1.00 91.88 154 THR A C 1
ATOM 1253 O O . THR A 1 154 ? 3.530 -4.519 12.409 1.00 91.88 154 THR A O 1
ATOM 1256 N N . VAL A 1 155 ? 5.459 -4.344 11.260 1.00 92.06 155 VAL A N 1
ATOM 1257 C CA . VAL A 1 155 ? 4.874 -4.487 9.921 1.00 92.06 155 VAL A CA 1
ATOM 1258 C C . VAL A 1 155 ? 5.675 -5.494 9.111 1.00 92.06 155 VAL A C 1
ATOM 1260 O O . VAL A 1 155 ? 6.898 -5.571 9.227 1.00 92.06 155 VAL A O 1
ATOM 1263 N N . SER A 1 156 ? 4.978 -6.252 8.273 1.00 94.38 156 SER A N 1
ATOM 1264 C CA . SER A 1 156 ? 5.589 -7.065 7.228 1.00 94.38 156 SER A CA 1
ATOM 1265 C C . SER A 1 156 ? 4.869 -6.829 5.907 1.00 94.38 156 SER A C 1
ATOM 1267 O O . SER A 1 156 ? 3.641 -6.866 5.877 1.00 94.38 156 SER A O 1
ATOM 1269 N N . GLU A 1 157 ? 5.622 -6.608 4.835 1.00 94.19 157 GLU A N 1
ATOM 1270 C CA . GLU A 1 157 ? 5.143 -6.641 3.451 1.00 94.19 157 GLU A CA 1
ATOM 1271 C C . GLU A 1 157 ? 5.758 -7.864 2.764 1.00 94.19 157 GLU A C 1
ATOM 1273 O O . GLU A 1 157 ? 6.974 -8.064 2.824 1.00 94.19 157 GLU A O 1
ATOM 1278 N N . MET A 1 158 ? 4.936 -8.691 2.125 1.00 97.56 158 MET A N 1
ATOM 1279 C CA . MET A 1 158 ? 5.353 -9.938 1.487 1.00 97.56 158 MET A CA 1
ATOM 1280 C C . MET A 1 158 ? 4.834 -9.967 0.056 1.00 97.56 158 MET A C 1
ATOM 1282 O O . MET A 1 158 ? 3.628 -10.023 -0.182 1.00 97.56 158 MET A O 1
ATOM 1286 N N . PHE A 1 159 ? 5.748 -9.938 -0.903 1.00 97.50 159 PHE A N 1
ATOM 1287 C CA . PHE A 1 159 ? 5.426 -9.945 -2.321 1.00 97.50 159 PHE A CA 1
ATOM 1288 C C . PHE A 1 159 ? 5.928 -11.233 -2.947 1.00 97.50 159 PHE A C 1
ATOM 1290 O O . PHE A 1 159 ? 7.108 -11.546 -2.813 1.00 97.50 159 PHE A O 1
ATOM 1297 N N . ALA A 1 160 ? 5.061 -11.932 -3.672 1.00 97.62 160 ALA A N 1
ATOM 1298 C CA . ALA A 1 160 ? 5.438 -13.055 -4.520 1.00 97.62 160 ALA A CA 1
ATOM 1299 C C . ALA A 1 160 ? 5.109 -12.713 -5.973 1.00 97.62 160 ALA A C 1
ATOM 1301 O O . ALA A 1 160 ? 3.958 -12.424 -6.296 1.00 97.62 160 ALA A O 1
ATOM 1302 N N . PHE A 1 161 ? 6.117 -12.739 -6.840 1.00 97.50 161 PHE A N 1
ATOM 1303 C CA . PHE A 1 161 ? 6.021 -12.408 -8.259 1.00 97.50 161 PHE A CA 1
ATOM 1304 C C . PHE A 1 161 ? 6.128 -13.669 -9.111 1.00 97.50 161 PHE A C 1
ATOM 1306 O O . PHE A 1 161 ? 6.932 -14.558 -8.820 1.00 97.50 161 PHE A O 1
ATOM 1313 N N . HIS A 1 162 ? 5.356 -13.716 -10.191 1.00 97.31 162 HIS A N 1
ATOM 1314 C CA . HIS A 1 162 ? 5.368 -14.751 -11.215 1.00 97.31 162 HIS A CA 1
ATOM 1315 C C . HIS A 1 162 ? 5.468 -14.079 -12.584 1.00 97.31 162 HIS A C 1
ATOM 1317 O O . HIS A 1 162 ? 4.611 -13.278 -12.968 1.00 97.31 162 HIS A O 1
ATOM 1323 N N . VAL A 1 163 ? 6.523 -14.412 -13.316 1.00 96.56 163 VAL A N 1
ATOM 1324 C CA . VAL A 1 163 ? 6.896 -13.801 -14.592 1.00 96.56 163 VAL A CA 1
ATOM 1325 C C . VAL A 1 163 ? 7.066 -14.896 -15.643 1.00 96.56 163 VAL A C 1
ATOM 1327 O O . VAL A 1 163 ? 7.578 -15.980 -15.349 1.00 96.56 163 VAL A O 1
ATOM 1330 N N . ASP A 1 164 ? 6.659 -14.613 -16.878 1.00 95.69 164 ASP A N 1
ATOM 1331 C CA . ASP A 1 164 ? 6.933 -15.481 -18.022 1.00 95.69 164 ASP A CA 1
ATOM 1332 C C . ASP A 1 164 ? 8.388 -15.310 -18.498 1.00 95.69 164 ASP A C 1
ATOM 1334 O O . ASP A 1 164 ? 8.841 -14.204 -18.809 1.00 95.69 164 ASP A O 1
ATOM 1338 N N . ALA A 1 165 ? 9.135 -16.413 -18.561 1.00 95.00 165 ALA A N 1
ATOM 1339 C CA . ALA A 1 165 ? 10.547 -16.401 -18.929 1.00 95.00 165 ALA A CA 1
ATOM 1340 C C . ALA A 1 165 ? 10.789 -15.905 -20.363 1.00 95.00 165 ALA A C 1
ATOM 1342 O O . ALA A 1 165 ? 11.804 -15.257 -20.609 1.00 95.00 165 ALA A O 1
ATOM 1343 N N . GLN A 1 166 ? 9.880 -16.182 -21.302 1.00 94.12 166 GLN A N 1
ATOM 1344 C CA . GLN A 1 166 ? 10.000 -15.697 -22.679 1.00 94.12 166 GLN A CA 1
ATOM 1345 C C . GLN A 1 166 ? 9.756 -14.193 -22.744 1.00 94.12 166 GLN A C 1
ATOM 1347 O O . GLN A 1 166 ? 10.536 -13.491 -23.381 1.00 94.12 166 GLN A O 1
ATOM 1352 N N . GLN A 1 167 ? 8.744 -13.686 -22.033 1.00 92.56 167 GLN A N 1
ATOM 1353 C CA . GLN A 1 167 ? 8.485 -12.241 -21.971 1.00 92.56 167 GLN A CA 1
ATOM 1354 C C . GLN A 1 167 ? 9.642 -11.479 -21.320 1.00 92.56 167 GLN A C 1
ATOM 1356 O O . GLN A 1 167 ? 10.013 -10.408 -21.789 1.00 92.56 167 GLN A O 1
ATOM 1361 N N . MET A 1 168 ? 10.265 -12.042 -20.278 1.00 90.62 168 MET A N 1
ATOM 1362 C CA . MET A 1 168 ? 11.423 -11.423 -19.624 1.00 90.62 168 MET A CA 1
ATOM 1363 C C . MET A 1 168 ? 12.637 -11.276 -20.556 1.00 90.62 168 MET A C 1
ATOM 1365 O O . MET A 1 168 ? 13.444 -10.368 -20.365 1.00 90.62 168 MET A O 1
ATOM 1369 N N . GLN A 1 169 ? 12.776 -12.160 -21.546 1.00 90.38 169 GLN A N 1
ATOM 1370 C CA . GLN A 1 169 ? 13.860 -12.123 -22.534 1.00 90.38 169 GLN A CA 1
ATOM 1371 C C . GLN A 1 169 ? 13.501 -11.336 -23.802 1.00 90.38 169 GLN A C 1
ATOM 1373 O O . GLN A 1 169 ? 14.372 -11.115 -24.642 1.00 90.38 169 GLN A O 1
ATOM 1378 N N . ASP A 1 170 ? 12.244 -10.921 -23.966 1.00 91.44 170 ASP A N 1
ATOM 1379 C CA . ASP A 1 170 ? 11.787 -10.214 -25.157 1.00 91.44 170 ASP A CA 1
ATOM 1380 C C . ASP A 1 170 ? 12.077 -8.702 -25.035 1.00 91.44 170 ASP A C 1
ATOM 1382 O O . ASP A 1 170 ? 11.462 -8.003 -24.222 1.00 91.44 170 ASP A O 1
ATOM 1386 N N . PRO A 1 171 ? 12.995 -8.153 -25.857 1.00 89.38 171 PRO A N 1
ATOM 1387 C CA . PRO A 1 171 ? 13.405 -6.755 -25.763 1.00 89.38 171 PRO A CA 1
ATOM 1388 C C . PRO A 1 171 ? 12.326 -5.766 -26.228 1.00 89.38 171 PRO A C 1
ATOM 1390 O O . PRO A 1 171 ? 12.497 -4.560 -26.042 1.00 89.38 171 PRO A O 1
ATOM 1393 N N . SER A 1 172 ? 11.233 -6.234 -26.842 1.00 89.06 172 SER A N 1
ATOM 1394 C CA . SER A 1 172 ? 10.116 -5.377 -27.253 1.00 89.06 172 SER A CA 1
ATOM 1395 C C . SER A 1 172 ? 9.249 -4.921 -26.074 1.00 89.06 172 SER A C 1
ATOM 1397 O O . SER A 1 172 ? 8.578 -3.888 -26.166 1.00 89.06 172 SER A O 1
ATOM 1399 N N . TYR A 1 173 ? 9.299 -5.627 -24.939 1.00 84.69 173 TYR A N 1
ATOM 1400 C CA . TYR A 1 173 ? 8.565 -5.239 -23.740 1.00 84.69 173 TYR A CA 1
ATOM 1401 C C . TYR A 1 173 ? 9.215 -4.030 -23.066 1.00 84.69 173 TYR A C 1
ATOM 1403 O O . TYR A 1 173 ? 10.288 -4.086 -22.466 1.00 84.69 173 TYR A O 1
ATOM 1411 N N . THR A 1 174 ? 8.504 -2.904 -23.094 1.00 80.38 174 THR A N 1
ATOM 1412 C CA . THR A 1 174 ? 8.881 -1.714 -22.317 1.00 80.38 174 THR A CA 1
ATOM 1413 C C . THR A 1 174 ? 8.444 -1.807 -20.851 1.00 80.38 174 THR A C 1
ATOM 1415 O O . THR A 1 174 ? 9.011 -1.123 -19.992 1.00 80.38 174 THR A O 1
ATOM 1418 N N . THR A 1 175 ? 7.485 -2.690 -20.562 1.00 81.31 175 THR A N 1
ATOM 1419 C CA . THR A 1 175 ? 6.953 -3.062 -19.242 1.00 81.31 175 THR A CA 1
ATOM 1420 C C . THR A 1 175 ? 6.855 -4.574 -19.195 1.00 81.31 175 THR A C 1
ATOM 1422 O O . THR A 1 175 ? 6.321 -5.149 -20.132 1.00 81.31 175 THR A O 1
ATOM 1425 N N . LEU A 1 176 ? 7.358 -5.196 -18.131 1.00 87.88 176 LEU A N 1
ATOM 1426 C CA . LEU A 1 176 ? 7.279 -6.640 -17.948 1.00 87.88 176 LEU A CA 1
ATOM 1427 C C . LEU A 1 176 ? 5.952 -6.983 -17.261 1.00 87.88 176 LEU A C 1
ATOM 1429 O O . LEU A 1 176 ? 5.778 -6.571 -16.109 1.00 87.88 176 LEU A O 1
ATOM 1433 N N . PRO A 1 177 ? 5.027 -7.693 -17.931 1.00 92.25 177 PRO A N 1
ATOM 1434 C CA . PRO A 1 177 ? 3.833 -8.186 -17.274 1.00 92.25 177 PRO A CA 1
ATOM 1435 C C . PRO A 1 177 ? 4.204 -9.182 -16.180 1.00 92.25 177 PRO A C 1
ATOM 1437 O O . PRO A 1 177 ? 5.155 -9.958 -16.320 1.00 92.25 177 PRO A O 1
ATOM 1440 N N . PHE A 1 178 ? 3.454 -9.171 -15.087 1.00 95.25 178 PHE A N 1
ATOM 1441 C CA . PHE A 1 178 ? 3.601 -10.167 -14.033 1.00 95.25 178 PHE A CA 1
ATOM 1442 C C . PHE A 1 178 ? 2.271 -10.397 -13.328 1.00 95.25 178 PHE A C 1
ATOM 1444 O O . PHE A 1 178 ? 1.398 -9.535 -13.313 1.00 95.25 178 PHE A O 1
ATOM 1451 N N . SER A 1 179 ? 2.163 -11.552 -12.683 1.00 96.88 179 SER A N 1
ATOM 1452 C CA . SER A 1 179 ? 1.091 -11.869 -11.738 1.00 96.88 179 SER A CA 1
ATOM 1453 C C . SER A 1 179 ? 1.700 -12.240 -10.393 1.00 96.88 179 SER A C 1
ATOM 1455 O O . SER A 1 179 ? 2.892 -12.540 -10.311 1.00 96.88 179 SER A O 1
ATOM 1457 N N . GLY A 1 180 ? 0.926 -12.199 -9.318 1.00 97.69 180 GLY A N 1
ATOM 1458 C CA . GLY A 1 180 ? 1.482 -12.460 -8.002 1.00 97.69 180 GLY A CA 1
ATOM 1459 C C . GLY A 1 180 ? 0.506 -12.283 -6.858 1.00 97.69 180 GLY A C 1
ATOM 1460 O O . GLY A 1 180 ? -0.698 -12.091 -7.049 1.00 97.69 180 GLY A O 1
ATOM 1461 N N . THR A 1 181 ? 1.057 -12.320 -5.651 1.00 98.38 181 THR A N 1
ATOM 1462 C CA . THR A 1 181 ? 0.321 -12.033 -4.422 1.00 98.38 181 THR A CA 1
ATOM 1463 C C . THR A 1 181 ? 1.038 -10.996 -3.582 1.00 98.38 181 THR A C 1
ATOM 1465 O O . THR A 1 181 ? 2.265 -11.002 -3.479 1.00 98.38 181 THR A O 1
ATOM 1468 N N . TRP A 1 182 ? 0.242 -10.164 -2.929 1.00 98.31 182 TRP A N 1
ATOM 1469 C CA . TRP A 1 182 ? 0.664 -9.260 -1.880 1.00 98.31 182 TRP A CA 1
ATOM 1470 C C . TRP A 1 182 ? 0.032 -9.702 -0.560 1.00 98.31 182 TRP A C 1
ATOM 1472 O O . TRP A 1 182 ? -1.192 -9.741 -0.414 1.00 98.31 182 TRP A O 1
ATOM 1482 N N . GLY A 1 183 ? 0.882 -10.069 0.389 1.00 98.31 183 GLY A N 1
ATOM 1483 C CA . GLY A 1 183 ? 0.528 -10.271 1.783 1.00 98.31 183 GLY A CA 1
ATOM 1484 C C . GLY A 1 183 ? 1.055 -9.120 2.630 1.00 98.31 183 GLY A C 1
ATOM 1485 O O . GLY A 1 183 ? 2.144 -8.605 2.378 1.00 98.31 183 GLY A O 1
ATOM 1486 N N . ARG A 1 184 ? 0.318 -8.749 3.675 1.00 97.44 184 ARG A N 1
ATOM 1487 C CA . ARG A 1 184 ? 0.765 -7.731 4.634 1.00 97.44 184 ARG A CA 1
ATOM 1488 C C . ARG A 1 184 ? 0.323 -8.069 6.042 1.00 97.44 184 ARG A C 1
ATOM 1490 O O . ARG A 1 184 ? -0.821 -8.455 6.254 1.00 97.44 184 ARG A O 1
ATOM 1497 N N . ILE A 1 185 ? 1.207 -7.854 7.005 1.00 97.69 185 ILE A N 1
ATOM 1498 C CA . ILE A 1 185 ? 0.867 -7.795 8.425 1.00 97.69 185 ILE A CA 1
ATOM 1499 C C . ILE A 1 185 ? 1.059 -6.354 8.873 1.00 97.69 185 ILE A C 1
ATOM 1501 O O . ILE A 1 185 ? 2.121 -5.769 8.670 1.00 97.69 185 ILE A O 1
ATOM 1505 N N . THR A 1 186 ? 0.039 -5.775 9.486 1.00 96.00 186 THR A N 1
ATOM 1506 C CA . THR A 1 186 ? 0.092 -4.413 10.026 1.00 96.00 186 THR A CA 1
ATOM 1507 C C . THR A 1 186 ? -0.857 -4.315 11.215 1.00 96.00 186 THR A C 1
ATOM 1509 O O . THR A 1 186 ? -1.819 -5.082 11.252 1.00 96.00 186 THR A O 1
ATOM 1512 N N . PRO A 1 187 ? -0.633 -3.436 12.209 1.00 96.94 187 PRO A N 1
ATOM 1513 C CA . PRO A 1 187 ? -1.614 -3.230 13.271 1.00 96.94 187 PRO A CA 1
ATOM 1514 C C . PRO A 1 187 ? -3.010 -2.919 12.713 1.00 96.94 187 PRO A C 1
ATOM 1516 O O . PRO A 1 187 ? -3.157 -2.615 11.528 1.00 96.94 187 PRO A O 1
ATOM 1519 N N . PHE A 1 188 ? -4.046 -2.981 13.554 1.00 97.94 188 PHE A N 1
ATOM 1520 C CA . PHE A 1 188 ? -5.359 -2.500 13.123 1.00 97.94 188 PHE A CA 1
ATOM 1521 C C . PHE A 1 188 ? -5.240 -1.098 12.533 1.00 97.94 188 PHE A C 1
ATOM 1523 O O . PHE A 1 188 ? -4.546 -0.245 13.090 1.00 97.94 188 PHE A O 1
ATOM 1530 N N . LEU A 1 189 ? -5.888 -0.880 11.388 1.00 97.31 189 LEU A N 1
ATOM 1531 C CA . LEU A 1 189 ? -5.749 0.386 10.685 1.00 97.31 189 LEU A CA 1
ATOM 1532 C C . LEU A 1 189 ? -6.257 1.519 11.584 1.00 97.31 189 LEU A C 1
ATOM 1534 O O . LEU A 1 189 ? -7.279 1.334 12.247 1.00 97.31 189 LEU A O 1
ATOM 1538 N N . PRO A 1 190 ? -5.595 2.690 11.601 1.00 96.94 190 PRO A N 1
ATOM 1539 C CA . PRO A 1 190 ? -5.921 3.772 12.534 1.00 96.94 190 PRO A CA 1
ATOM 1540 C C . PRO A 1 190 ? -7.411 4.131 12.548 1.00 96.94 190 PRO A C 1
ATOM 1542 O O . PRO A 1 190 ? -8.021 4.262 13.606 1.00 96.94 190 PRO A O 1
ATOM 1545 N N . TRP A 1 191 ? -8.025 4.181 11.364 1.00 97.06 191 TRP A N 1
ATOM 1546 C CA . TRP A 1 191 ? -9.437 4.507 11.183 1.00 97.06 191 TRP A CA 1
ATOM 1547 C C . TRP A 1 191 ? -10.411 3.431 11.687 1.00 97.06 191 TRP A C 1
ATOM 1549 O O . TRP A 1 191 ? -11.590 3.716 11.867 1.00 97.06 191 TRP A O 1
ATOM 1559 N N . MET A 1 192 ? -9.944 2.208 11.957 1.00 97.88 192 MET A N 1
ATOM 1560 C CA . MET A 1 192 ? -10.760 1.151 12.567 1.00 97.88 192 MET A CA 1
ATOM 1561 C C . MET A 1 192 ? -10.991 1.388 14.067 1.00 97.88 192 MET A C 1
ATOM 1563 O O . MET A 1 192 ? -11.848 0.718 14.644 1.00 97.88 192 MET A O 1
ATOM 1567 N N . LEU A 1 193 ? -10.247 2.319 14.689 1.00 97.38 193 LEU A N 1
ATOM 1568 C CA . LEU A 1 193 ? -10.312 2.681 16.115 1.00 97.38 193 LEU A CA 1
ATOM 1569 C C . LEU A 1 193 ? -10.090 1.497 17.073 1.00 97.38 193 LEU A C 1
ATOM 1571 O O . LEU A 1 193 ? -10.710 1.409 18.135 1.00 97.38 193 LEU A O 1
ATOM 1575 N N . MET A 1 194 ? -9.207 0.578 16.678 1.00 97.31 194 MET A N 1
ATOM 1576 C CA . MET A 1 194 ? -8.877 -0.654 17.406 1.00 97.31 194 MET A CA 1
ATOM 1577 C C . MET A 1 194 ? -7.417 -0.693 17.885 1.00 97.31 194 MET A C 1
ATOM 1579 O O . MET A 1 194 ? -6.875 -1.766 18.123 1.00 97.31 194 MET A O 1
ATOM 1583 N N . GLY A 1 195 ? -6.754 0.453 18.036 1.00 95.44 195 GLY A N 1
ATOM 1584 C CA . GLY A 1 195 ? -5.339 0.525 18.416 1.00 95.44 195 GLY A CA 1
ATOM 1585 C C . GLY A 1 195 ? -5.018 -0.161 19.751 1.00 95.44 195 GLY A C 1
ATOM 1586 O O . GLY A 1 195 ? -3.987 -0.810 19.885 1.00 95.44 195 GLY A O 1
ATOM 1587 N N . GLN A 1 196 ? -5.933 -0.109 20.723 1.00 92.62 196 GLN A N 1
ATOM 1588 C CA . GLN A 1 196 ? -5.749 -0.766 22.027 1.00 92.62 196 GLN A CA 1
ATOM 1589 C C . GLN A 1 196 ? -6.122 -2.260 22.027 1.00 92.62 196 GLN A C 1
ATOM 1591 O O . GLN A 1 196 ? -5.917 -2.946 23.030 1.00 92.62 196 GLN A O 1
ATOM 1596 N N . GLU A 1 197 ? -6.683 -2.777 20.931 1.00 95.44 197 GLU A N 1
ATOM 1597 C CA . GLU A 1 197 ? -7.097 -4.176 20.839 1.00 95.44 197 GLU A CA 1
ATOM 1598 C C . GLU A 1 197 ? -5.908 -5.077 20.482 1.00 95.44 197 GLU A C 1
ATOM 1600 O O . GLU A 1 197 ? -5.165 -4.788 19.539 1.00 95.44 197 GLU A O 1
ATOM 1605 N N . PRO A 1 198 ? -5.728 -6.219 21.171 1.00 95.94 198 PRO A N 1
ATOM 1606 C CA . PRO A 1 198 ? -4.687 -7.158 20.803 1.00 95.94 198 PRO A CA 1
ATOM 1607 C C . PRO A 1 198 ? -5.025 -7.811 19.459 1.00 95.94 198 PRO A C 1
ATOM 1609 O O . PRO A 1 198 ? -6.096 -8.396 19.277 1.00 95.94 198 PRO A O 1
ATOM 1612 N N . GLY A 1 199 ? -4.084 -7.765 18.522 1.00 96.62 199 GLY A N 1
ATOM 1613 C CA . GLY A 1 199 ? -4.272 -8.320 17.189 1.00 96.62 199 GLY A CA 1
ATOM 1614 C C . GLY A 1 199 ? -3.602 -7.484 16.112 1.00 96.62 199 GLY A C 1
ATOM 1615 O O . GLY A 1 199 ? -2.769 -6.627 16.399 1.00 96.62 199 GLY A O 1
ATOM 1616 N N . HIS A 1 200 ? -3.940 -7.785 14.866 1.00 98.12 200 HIS A N 1
ATOM 1617 C CA . HIS A 1 200 ? -3.441 -7.084 13.691 1.00 98.12 200 HIS A CA 1
ATOM 1618 C C . HIS A 1 200 ? -4.353 -7.335 12.487 1.00 98.12 200 HIS A C 1
ATOM 1620 O O . HIS A 1 200 ? -5.190 -8.246 12.485 1.00 98.12 200 HIS A O 1
ATOM 1626 N N . CYS A 1 201 ? -4.156 -6.537 11.447 1.00 98.44 201 CYS A N 1
ATOM 1627 C CA . CYS A 1 201 ? -4.666 -6.802 10.118 1.00 98.44 201 CYS A CA 1
ATOM 1628 C C . CYS A 1 201 ? -3.724 -7.743 9.356 1.00 98.44 201 CYS A C 1
ATOM 1630 O O . CYS A 1 201 ? -2.503 -7.564 9.363 1.00 98.44 201 CYS A O 1
ATOM 1632 N N . LEU A 1 202 ? -4.314 -8.715 8.666 1.00 98.56 202 LEU A N 1
ATOM 1633 C CA . LEU A 1 202 ? -3.664 -9.550 7.663 1.00 98.56 202 LEU A CA 1
ATOM 1634 C C . LEU A 1 202 ? -4.271 -9.228 6.298 1.00 98.56 202 LEU A C 1
ATOM 1636 O O . LEU A 1 202 ? -5.479 -9.364 6.109 1.00 98.56 202 LEU A O 1
ATOM 1640 N N . TYR A 1 203 ? -3.438 -8.817 5.353 1.00 98.50 203 TYR A N 1
ATOM 1641 C CA . TYR A 1 203 ? -3.838 -8.611 3.970 1.00 98.50 203 TYR A CA 1
ATOM 1642 C C . TYR A 1 203 ? -3.507 -9.868 3.189 1.00 98.50 203 TYR A C 1
ATOM 1644 O O . TYR A 1 203 ? -2.423 -10.434 3.352 1.00 98.50 203 TYR A O 1
ATOM 1652 N N . GLN A 1 204 ? -4.417 -10.247 2.304 1.00 98.50 204 GLN A N 1
ATOM 1653 C CA . GLN A 1 204 ? -4.167 -11.236 1.271 1.00 98.50 204 GLN A CA 1
ATOM 1654 C C . GLN A 1 204 ? -4.777 -10.721 -0.028 1.00 98.50 204 GLN A C 1
ATOM 1656 O O . GLN A 1 204 ? -6.000 -10.652 -0.168 1.00 98.50 204 GLN A O 1
ATOM 1661 N N . ALA A 1 205 ? -3.922 -10.353 -0.975 1.00 98.50 205 ALA A N 1
ATOM 1662 C CA . ALA A 1 205 ? -4.325 -9.801 -2.256 1.00 98.50 205 ALA A CA 1
ATOM 1663 C C . ALA A 1 205 ? -3.589 -10.460 -3.416 1.00 98.50 205 ALA A C 1
ATOM 1665 O O . ALA A 1 205 ? -2.443 -10.892 -3.292 1.00 98.50 205 ALA A O 1
ATOM 1666 N N . PHE A 1 206 ? -4.255 -10.513 -4.562 1.00 98.44 206 PHE A N 1
ATOM 1667 C CA . PHE A 1 206 ? -3.581 -10.655 -5.841 1.00 98.44 206 PHE A CA 1
ATOM 1668 C C . PHE A 1 206 ? -2.971 -9.320 -6.237 1.00 98.44 206 PHE A C 1
ATOM 1670 O O . PHE A 1 206 ? -3.487 -8.262 -5.871 1.00 98.44 206 PHE A O 1
ATOM 1677 N N . MET A 1 207 ? -1.890 -9.382 -7.001 1.00 97.69 207 MET A N 1
ATOM 1678 C CA . MET A 1 207 ? -1.292 -8.223 -7.644 1.00 97.69 207 MET A CA 1
ATOM 1679 C C . MET A 1 207 ? -0.806 -8.580 -9.045 1.00 97.69 207 MET A C 1
ATOM 1681 O O . MET A 1 207 ? -0.557 -9.752 -9.342 1.00 97.69 207 MET A O 1
ATOM 1685 N N . GLY A 1 208 ? -0.614 -7.569 -9.881 1.00 96.75 208 GLY A N 1
ATOM 1686 C CA . GLY A 1 208 ? -0.101 -7.773 -11.227 1.00 96.75 208 GLY A CA 1
ATOM 1687 C C . GLY A 1 208 ? 0.245 -6.486 -11.955 1.00 96.75 208 GLY A C 1
ATOM 1688 O O . GLY A 1 208 ? 0.154 -5.383 -11.406 1.00 96.75 208 GLY A O 1
ATOM 1689 N N . SER A 1 209 ? 0.683 -6.647 -13.197 1.00 95.06 209 SER A N 1
ATOM 1690 C CA . SER A 1 209 ? 0.955 -5.576 -14.150 1.00 95.06 209 SER A CA 1
ATOM 1691 C C . SER A 1 209 ? 0.870 -6.126 -15.572 1.00 95.06 209 SER A C 1
ATOM 1693 O O . SER A 1 209 ? 1.208 -7.285 -15.812 1.00 95.06 209 SER A O 1
ATOM 1695 N N . GLY A 1 210 ? 0.514 -5.262 -16.524 1.00 89.62 210 GLY A N 1
ATOM 1696 C CA . GLY A 1 210 ? 0.398 -5.591 -17.947 1.00 89.62 210 GLY A CA 1
ATOM 1697 C C . GLY A 1 210 ? -1.045 -5.632 -18.446 1.00 89.62 210 GLY A C 1
ATOM 1698 O O . GLY A 1 210 ? -1.268 -5.463 -19.641 1.00 89.62 210 GLY A O 1
ATOM 1699 N N . GLU A 1 211 ? -2.010 -5.792 -17.547 1.00 92.00 211 GLU A N 1
ATOM 1700 C CA . GLU A 1 211 ? -3.438 -5.666 -17.820 1.00 92.00 211 GLU A CA 1
ATOM 1701 C C . GLU A 1 211 ? -3.892 -4.201 -17.799 1.00 92.00 211 GLU A C 1
ATOM 1703 O O . GLU A 1 211 ? -3.348 -3.366 -17.067 1.00 92.00 211 GLU A O 1
ATOM 1708 N N . ASP A 1 212 ? -4.944 -3.896 -18.561 1.00 92.94 212 ASP A N 1
ATOM 1709 C CA . ASP A 1 212 ? -5.658 -2.632 -18.398 1.00 92.94 212 ASP A CA 1
ATOM 1710 C C . ASP A 1 212 ? -6.412 -2.639 -17.064 1.00 92.94 212 ASP A C 1
ATOM 1712 O O . ASP A 1 212 ? -7.006 -3.649 -16.679 1.00 92.94 212 ASP A O 1
ATOM 1716 N N . LEU A 1 213 ? -6.465 -1.494 -16.378 1.00 95.50 213 LEU A N 1
ATOM 1717 C CA . LEU A 1 213 ? -7.156 -1.388 -15.087 1.00 95.50 213 LEU A CA 1
ATOM 1718 C C . LEU A 1 213 ? -8.633 -1.809 -15.166 1.00 95.50 213 LEU A C 1
ATOM 1720 O O . LEU A 1 213 ? -9.152 -2.378 -14.210 1.00 95.50 213 LEU A O 1
ATOM 1724 N N . GLU A 1 214 ? -9.292 -1.595 -16.308 1.00 96.19 214 GLU A N 1
ATOM 1725 C CA . GLU A 1 214 ? -10.687 -2.000 -16.548 1.00 96.19 214 GLU A CA 1
ATOM 1726 C C . GLU A 1 214 ? -10.887 -3.521 -16.647 1.00 96.19 214 GLU A C 1
ATOM 1728 O O . GLU A 1 214 ? -12.008 -4.003 -16.495 1.00 96.19 214 GLU A O 1
ATOM 1733 N N . GLN A 1 215 ? -9.822 -4.293 -16.888 1.00 95.00 215 GLN A N 1
ATOM 1734 C CA . GLN A 1 215 ? -9.880 -5.759 -16.877 1.00 95.00 215 GLN A CA 1
ATOM 1735 C C . GLN A 1 215 ? -9.855 -6.320 -15.447 1.00 95.00 215 GLN A C 1
ATOM 1737 O O . GLN A 1 215 ? -10.284 -7.451 -15.220 1.00 95.00 215 GLN A O 1
ATOM 1742 N N . VAL A 1 216 ? -9.358 -5.538 -14.484 1.00 95.38 216 VAL A N 1
ATOM 1743 C CA . VAL A 1 216 ? -9.091 -5.977 -13.105 1.00 95.38 216 VAL A CA 1
ATOM 1744 C C . VAL A 1 216 ? -10.072 -5.357 -12.104 1.00 95.38 216 VAL A C 1
ATOM 1746 O O . VAL A 1 216 ? -10.577 -6.035 -11.198 1.00 95.38 216 VAL A O 1
ATOM 1749 N N . HIS A 1 217 ? -10.354 -4.064 -12.254 1.00 96.88 217 HIS A N 1
ATOM 1750 C CA . HIS A 1 217 ? -11.193 -3.288 -11.347 1.00 96.88 217 HIS A CA 1
ATOM 1751 C C . HIS A 1 217 ? -12.579 -3.043 -11.929 1.00 96.88 217 HIS A C 1
ATOM 1753 O O . HIS A 1 217 ? -12.770 -2.931 -13.138 1.00 96.88 217 HIS A O 1
ATOM 1759 N N . SER A 1 218 ? -13.570 -2.934 -11.043 1.00 95.69 218 SER A N 1
ATOM 1760 C CA . SER A 1 218 ? -14.921 -2.567 -11.455 1.00 95.69 218 SER A CA 1
ATOM 1761 C C . SER A 1 218 ? -14.959 -1.121 -11.954 1.00 95.69 218 SER A C 1
ATOM 1763 O O . SER A 1 218 ? -14.221 -0.256 -11.474 1.00 95.69 218 SER A O 1
ATOM 1765 N N . ARG A 1 219 ? -15.888 -0.827 -12.869 1.00 95.62 219 ARG A N 1
ATOM 1766 C CA . ARG A 1 219 ? -16.088 0.545 -13.356 1.00 95.62 219 ARG A CA 1
ATOM 1767 C C . ARG A 1 219 ? -16.430 1.513 -12.220 1.00 95.62 219 ARG A C 1
ATOM 1769 O O . ARG A 1 219 ? -15.913 2.617 -12.188 1.00 95.62 219 ARG A O 1
ATOM 1776 N N . GLN A 1 220 ? -17.204 1.057 -11.234 1.00 95.00 220 GLN A N 1
ATOM 1777 C CA . GLN A 1 220 ? -17.535 1.837 -10.040 1.00 95.00 220 GLN A CA 1
ATOM 1778 C C . GLN A 1 220 ? -16.294 2.246 -9.228 1.00 95.00 220 GLN A C 1
ATOM 1780 O O . GLN A 1 220 ? -16.214 3.386 -8.776 1.00 95.00 220 GLN A O 1
ATOM 1785 N N . MET A 1 221 ? -15.335 1.334 -9.036 1.00 96.31 221 MET A N 1
ATOM 1786 C CA . MET A 1 221 ? -14.084 1.621 -8.327 1.00 96.31 221 MET A CA 1
ATOM 1787 C C . MET A 1 221 ? -13.281 2.682 -9.086 1.00 96.31 221 MET A C 1
ATOM 1789 O O . MET A 1 221 ? -12.877 3.689 -8.506 1.00 96.31 221 MET A O 1
ATOM 1793 N N . LEU A 1 222 ? -13.115 2.499 -10.397 1.00 97.69 222 LEU A N 1
ATOM 1794 C CA . LEU A 1 222 ? -12.354 3.423 -11.234 1.00 97.69 222 LEU A CA 1
ATOM 1795 C C . LEU A 1 222 ? -13.021 4.806 -11.329 1.00 97.69 222 LEU A C 1
ATOM 1797 O O . LEU A 1 222 ? -12.328 5.811 -11.206 1.00 97.69 222 LEU A O 1
ATOM 1801 N N . ASP A 1 223 ? -14.353 4.878 -11.432 1.00 97.69 223 ASP A N 1
ATOM 1802 C CA . ASP A 1 223 ? -15.111 6.141 -11.408 1.00 97.69 223 ASP A CA 1
ATOM 1803 C C . ASP A 1 223 ? -14.927 6.882 -10.076 1.00 97.69 223 ASP A C 1
ATOM 1805 O O . ASP A 1 223 ? -14.823 8.112 -10.039 1.00 97.69 223 ASP A O 1
ATOM 1809 N N . TYR A 1 224 ? -14.854 6.141 -8.964 1.00 98.19 224 TYR A N 1
ATOM 1810 C CA . TYR A 1 224 ? -14.551 6.719 -7.658 1.00 98.19 224 TYR A CA 1
ATOM 1811 C C . TYR A 1 224 ? -13.152 7.347 -7.652 1.00 98.19 224 TYR A C 1
ATOM 1813 O O . TYR A 1 224 ? -12.987 8.489 -7.217 1.00 98.19 224 TYR A O 1
ATOM 1821 N N . VAL A 1 225 ? -12.142 6.646 -8.179 1.00 98.06 225 VAL A N 1
ATOM 1822 C CA . VAL A 1 225 ? -10.776 7.185 -8.287 1.00 98.06 225 VAL A CA 1
ATOM 1823 C C . VAL A 1 225 ? -10.732 8.397 -9.222 1.00 98.06 225 VAL A C 1
ATOM 1825 O O . VAL A 1 225 ? -10.128 9.402 -8.865 1.00 98.06 225 VAL A O 1
ATOM 1828 N N . GLU A 1 226 ? -11.404 8.373 -10.371 1.00 97.88 226 GLU A N 1
ATOM 1829 C CA . GLU A 1 226 ? -11.457 9.512 -11.305 1.00 97.88 226 GLU A CA 1
ATOM 1830 C C . GLU A 1 226 ? -12.063 10.758 -10.658 1.00 97.88 226 GLU A C 1
ATOM 1832 O O . GLU A 1 226 ? -11.567 11.871 -10.838 1.00 97.88 226 GLU A O 1
ATOM 1837 N N . LYS A 1 227 ? -13.114 10.578 -9.858 1.00 98.06 227 LYS A N 1
ATOM 1838 C CA . LYS A 1 227 ? -13.804 11.679 -9.189 1.00 98.06 227 LYS A CA 1
ATOM 1839 C C . LYS A 1 227 ? -13.037 12.223 -7.982 1.00 98.06 227 LYS A C 1
ATOM 1841 O O . LYS A 1 227 ? -13.007 13.437 -7.783 1.00 98.06 227 LYS A O 1
ATOM 1846 N N . HIS A 1 228 ? -12.465 11.349 -7.157 1.00 97.75 228 HIS A N 1
ATOM 1847 C CA . HIS A 1 228 ? -11.922 11.717 -5.842 1.00 97.75 228 HIS A CA 1
ATOM 1848 C C . HIS A 1 228 ? -10.389 11.784 -5.805 1.00 97.75 228 HIS A C 1
ATOM 1850 O O . HIS A 1 228 ? -9.820 12.523 -5.002 1.00 97.75 228 HIS A O 1
ATOM 1856 N N . TYR A 1 229 ? -9.718 11.063 -6.701 1.00 97.00 229 TYR A N 1
ATOM 1857 C CA . TYR A 1 229 ? -8.265 10.892 -6.759 1.00 97.00 229 TYR A CA 1
ATOM 1858 C C . TYR A 1 229 ? -7.705 10.994 -8.200 1.00 97.00 229 TYR A C 1
ATOM 1860 O O . TYR A 1 229 ? -6.822 10.215 -8.564 1.00 97.00 229 TYR A O 1
ATOM 1868 N N . PRO A 1 230 ? -8.127 11.969 -9.038 1.00 97.06 230 PRO A N 1
ATOM 1869 C CA . PRO A 1 230 ? -7.806 11.985 -10.474 1.00 97.06 230 PRO A CA 1
ATOM 1870 C C . PRO A 1 230 ? -6.302 11.993 -10.781 1.00 97.06 230 PRO A C 1
ATOM 1872 O O . PRO A 1 230 ? -5.860 11.435 -11.781 1.00 97.06 230 PRO A O 1
ATOM 1875 N N . LYS A 1 23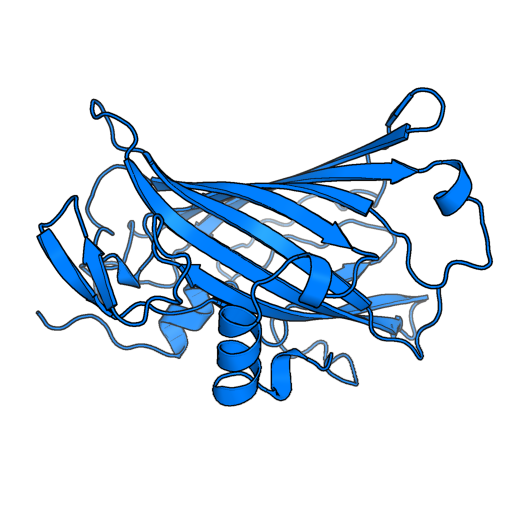1 ? -5.480 12.589 -9.907 1.00 96.06 231 LYS A N 1
ATOM 1876 C CA . LYS A 1 231 ? -4.021 12.649 -10.096 1.00 96.06 231 LYS A CA 1
ATOM 1877 C C . LYS A 1 231 ? -3.323 11.283 -10.025 1.00 96.06 231 LYS A C 1
ATOM 1879 O O . LYS A 1 231 ? -2.176 11.177 -10.451 1.00 96.06 231 LYS A O 1
ATOM 1884 N N . TYR A 1 232 ? -3.978 10.258 -9.475 1.00 96.00 232 TYR A N 1
ATOM 1885 C CA . TYR A 1 232 ? -3.392 8.928 -9.275 1.00 96.00 232 TYR A CA 1
ATOM 1886 C C . TYR A 1 232 ? -3.372 8.075 -10.550 1.00 96.00 232 TYR A C 1
ATOM 1888 O O . TYR A 1 232 ? -2.771 7.009 -10.549 1.00 96.00 232 TYR A O 1
ATOM 1896 N N . PHE A 1 233 ? -3.931 8.571 -11.660 1.00 96.19 233 PHE A N 1
ATOM 1897 C CA . PHE A 1 233 ? -3.735 8.000 -12.998 1.00 96.19 233 PHE A CA 1
ATOM 1898 C C . PHE A 1 233 ? -2.439 8.465 -13.678 1.00 96.19 233 PHE A C 1
ATOM 1900 O O . PHE A 1 233 ? -2.099 7.990 -14.757 1.00 96.19 233 PHE A O 1
ATOM 1907 N N . THR A 1 234 ? -1.681 9.376 -13.070 1.00 95.12 234 THR A N 1
ATOM 1908 C CA . THR A 1 234 ? -0.444 9.887 -13.668 1.00 95.12 234 THR A CA 1
ATOM 1909 C C . THR A 1 234 ? 0.692 9.805 -12.665 1.00 95.12 234 THR A C 1
ATOM 1911 O O . THR A 1 234 ? 0.572 10.316 -11.549 1.00 95.12 234 THR A O 1
ATOM 1914 N N . ALA A 1 235 ? 1.804 9.176 -13.053 1.00 93.00 235 ALA A N 1
ATOM 1915 C CA . ALA A 1 235 ? 3.009 9.171 -12.224 1.00 93.00 235 ALA A CA 1
ATOM 1916 C C . ALA A 1 235 ? 3.563 10.602 -12.085 1.00 93.00 235 ALA A C 1
ATOM 1918 O O . ALA A 1 235 ? 3.429 11.396 -13.020 1.00 93.00 235 ALA A O 1
ATOM 1919 N N . PRO A 1 236 ? 4.196 10.960 -10.954 1.00 91.38 236 PRO A N 1
ATOM 1920 C CA . PRO A 1 236 ? 4.918 12.223 -10.859 1.00 91.38 236 PRO A CA 1
ATOM 1921 C C . PRO A 1 236 ? 6.001 12.312 -11.944 1.00 91.38 236 PRO A C 1
ATOM 1923 O O . PRO A 1 236 ? 6.592 11.300 -12.323 1.00 91.38 236 PRO A O 1
ATOM 1926 N N . GLU A 1 237 ? 6.241 13.517 -12.466 1.00 88.69 237 GLU A N 1
ATOM 1927 C CA . GLU A 1 237 ? 7.098 13.682 -13.643 1.00 88.69 237 GLU A CA 1
ATOM 1928 C C . GLU A 1 237 ? 8.585 13.524 -13.338 1.00 88.69 237 GLU A C 1
ATOM 1930 O O . GLU A 1 237 ? 9.290 12.951 -14.167 1.00 88.69 237 GLU A O 1
ATOM 1935 N N . THR A 1 238 ? 9.030 14.009 -12.178 1.00 87.75 238 THR A N 1
ATOM 1936 C CA . THR A 1 238 ? 10.442 14.058 -11.791 1.00 87.75 238 THR A CA 1
ATOM 1937 C C . THR A 1 238 ? 10.649 13.568 -10.367 1.00 87.75 238 THR A C 1
ATOM 1939 O O . THR A 1 238 ? 9.803 13.791 -9.494 1.00 87.75 238 THR A O 1
ATOM 1942 N N . TYR A 1 239 ? 11.793 12.945 -10.117 1.00 89.44 239 TYR A N 1
ATOM 1943 C CA . TYR A 1 239 ? 12.229 12.563 -8.783 1.00 89.44 239 TYR A CA 1
ATOM 1944 C C . TYR A 1 239 ? 12.747 13.781 -8.002 1.00 89.44 239 TYR A C 1
ATOM 1946 O O . TYR A 1 239 ? 13.561 14.554 -8.502 1.00 89.44 239 TYR A O 1
ATOM 1954 N N . ASP A 1 240 ? 12.300 13.939 -6.753 1.00 87.69 240 ASP A N 1
ATOM 1955 C CA . ASP A 1 240 ? 12.912 14.856 -5.786 1.00 87.69 240 ASP A CA 1
ATOM 1956 C C . ASP A 1 240 ? 13.443 14.045 -4.594 1.00 87.69 240 ASP A C 1
ATOM 1958 O O . ASP A 1 240 ? 12.638 13.493 -3.835 1.00 87.69 240 ASP A O 1
ATOM 1962 N N . PRO A 1 241 ? 14.772 13.982 -4.385 1.00 82.44 241 PRO A N 1
ATOM 1963 C CA . PRO A 1 241 ? 15.366 13.232 -3.280 1.00 82.44 241 PRO A CA 1
ATOM 1964 C C . PRO A 1 241 ? 15.030 13.805 -1.897 1.00 82.44 241 PRO A C 1
ATOM 1966 O O . PRO A 1 241 ? 15.246 13.127 -0.893 1.00 82.44 241 PRO A O 1
ATOM 1969 N N . ASN A 1 242 ? 14.516 15.036 -1.815 1.00 82.75 242 ASN A N 1
ATOM 1970 C CA . ASN A 1 242 ? 14.112 15.652 -0.551 1.00 82.75 242 ASN A CA 1
ATOM 1971 C C . ASN A 1 242 ? 12.672 15.314 -0.160 1.00 82.75 242 ASN A C 1
ATOM 1973 O O . ASN A 1 242 ? 12.281 15.571 0.980 1.00 82.75 242 ASN A O 1
ATOM 1977 N N . THR A 1 243 ? 11.880 14.753 -1.077 1.00 79.38 243 THR A N 1
ATOM 1978 C CA . THR A 1 243 ? 10.507 14.358 -0.782 1.00 79.38 243 THR A CA 1
ATOM 1979 C C . THR A 1 243 ? 10.503 12.960 -0.148 1.00 79.38 243 THR A C 1
ATOM 1981 O O . THR A 1 243 ? 10.874 11.989 -0.811 1.00 79.38 243 THR A O 1
ATOM 1984 N N . PRO A 1 244 ? 10.106 12.818 1.132 1.00 75.31 244 PRO A N 1
ATOM 1985 C CA . PRO A 1 244 ? 10.130 11.527 1.806 1.00 75.31 244 PRO A CA 1
ATOM 1986 C C . PRO A 1 244 ? 9.034 10.594 1.274 1.00 75.31 244 PRO A C 1
ATOM 1988 O O . PRO A 1 244 ? 7.883 11.000 1.131 1.00 75.31 244 PRO A O 1
ATOM 1991 N N . SER A 1 245 ? 9.371 9.317 1.074 1.00 76.19 245 SER A N 1
ATOM 1992 C CA . SER A 1 245 ? 8.384 8.246 0.894 1.00 76.19 245 SER A CA 1
ATOM 1993 C C . SER A 1 245 ? 7.819 7.862 2.263 1.00 76.19 245 SER A C 1
ATOM 1995 O O . SER A 1 245 ? 8.473 7.166 3.041 1.00 76.19 245 SER A O 1
ATOM 1997 N N . LEU A 1 246 ? 6.630 8.364 2.583 1.00 77.50 246 LEU A N 1
ATOM 1998 C CA . LEU A 1 246 ? 5.941 8.091 3.845 1.00 77.50 246 LEU A CA 1
ATOM 1999 C C . LEU A 1 246 ? 5.047 6.854 3.719 1.00 77.50 246 LEU A C 1
ATOM 2001 O O . LEU A 1 246 ? 4.448 6.630 2.667 1.00 77.50 246 LEU A O 1
ATOM 2005 N N . SER A 1 247 ? 4.925 6.058 4.786 1.00 77.06 247 SER A N 1
ATOM 2006 C CA . SER A 1 247 ? 3.909 5.004 4.820 1.00 77.06 247 SER A CA 1
ATOM 2007 C C . SER A 1 247 ? 2.530 5.602 5.096 1.00 77.06 247 SER A C 1
ATOM 2009 O O . SER A 1 247 ? 2.390 6.742 5.554 1.00 77.06 247 SER A O 1
ATOM 2011 N N . SER A 1 248 ? 1.485 4.798 4.895 1.00 81.62 248 SER A N 1
ATOM 2012 C CA . SER A 1 248 ? 0.113 5.212 5.194 1.00 81.62 248 SER A CA 1
ATOM 2013 C C . SER A 1 248 ? -0.106 5.596 6.666 1.00 81.62 248 SER A C 1
ATOM 2015 O O . SER A 1 248 ? -1.021 6.366 6.938 1.00 81.62 248 SER A O 1
ATOM 2017 N N . LEU A 1 249 ? 0.710 5.114 7.616 1.00 84.69 249 LEU A N 1
ATOM 2018 C CA . LEU A 1 249 ? 0.602 5.516 9.028 1.00 84.69 249 LEU A CA 1
ATOM 2019 C C . LEU A 1 249 ? 1.145 6.930 9.267 1.00 84.69 249 LEU A C 1
ATOM 2021 O O . LEU A 1 249 ? 0.498 7.718 9.957 1.00 84.69 249 LEU A O 1
ATOM 2025 N N . GLU A 1 250 ? 2.294 7.277 8.678 1.00 86.44 250 GLU A N 1
ATOM 2026 C CA . GLU A 1 250 ? 2.832 8.639 8.775 1.00 86.44 250 GLU A CA 1
ATOM 2027 C C . GLU A 1 250 ? 1.925 9.637 8.052 1.00 86.44 250 GLU A C 1
ATOM 2029 O O . GLU A 1 250 ? 1.644 10.706 8.592 1.00 86.44 250 GLU A O 1
ATOM 2034 N N . LEU A 1 251 ? 1.407 9.275 6.872 1.00 86.94 251 LEU A N 1
ATOM 2035 C CA . LEU A 1 251 ? 0.431 10.101 6.158 1.00 86.94 251 LEU A CA 1
ATOM 2036 C C . LEU A 1 251 ? -0.845 10.296 6.982 1.00 86.94 251 LEU A C 1
ATOM 2038 O O . LEU A 1 251 ? -1.318 11.422 7.111 1.00 86.94 251 LEU A O 1
ATOM 2042 N N . TYR A 1 252 ? -1.360 9.242 7.622 1.00 91.56 252 TYR A N 1
ATOM 2043 C CA . TYR A 1 252 ? -2.514 9.365 8.515 1.00 91.56 252 TYR A CA 1
ATOM 2044 C C . TYR A 1 252 ? -2.241 10.336 9.673 1.00 91.56 252 TYR A C 1
ATOM 2046 O O . TYR A 1 252 ? -3.081 11.180 9.973 1.00 91.56 252 TYR A O 1
ATOM 2054 N N . ALA A 1 253 ? -1.060 10.268 10.292 1.00 91.56 253 ALA A N 1
ATOM 2055 C CA . ALA A 1 253 ? -0.683 11.162 11.387 1.00 91.56 253 ALA A CA 1
ATOM 2056 C C . ALA A 1 253 ? -0.568 12.641 10.964 1.00 91.56 253 ALA A C 1
ATOM 2058 O O . ALA A 1 253 ? -0.770 13.526 11.795 1.00 91.56 253 ALA A O 1
ATOM 2059 N N . ILE A 1 254 ? -0.227 12.905 9.698 1.00 90.94 254 ILE A N 1
ATOM 2060 C CA . ILE A 1 254 ? -0.106 14.257 9.126 1.00 90.94 254 ILE A CA 1
ATOM 2061 C C . ILE A 1 254 ? -1.469 14.804 8.691 1.00 90.94 254 ILE A C 1
ATOM 2063 O O . ILE A 1 254 ? -1.760 15.980 8.890 1.00 90.94 254 ILE A O 1
ATOM 2067 N N . GLU A 1 255 ? -2.294 13.971 8.059 1.00 91.69 255 GLU A N 1
ATOM 2068 C CA . GLU A 1 255 ? -3.535 14.407 7.412 1.00 91.69 255 GLU A CA 1
ATOM 2069 C C . GLU A 1 255 ? -4.754 14.421 8.335 1.00 91.69 255 GLU A C 1
ATOM 2071 O O . GLU A 1 255 ? -5.809 14.946 7.958 1.00 91.69 255 GLU A O 1
ATOM 2076 N N . ARG A 1 256 ? -4.664 13.762 9.493 1.00 94.19 256 ARG A N 1
ATOM 2077 C CA . ARG A 1 256 ? -5.802 13.511 10.381 1.00 94.19 256 ARG A CA 1
ATOM 2078 C C . ARG A 1 256 ? -5.551 14.084 11.763 1.00 94.19 256 ARG A C 1
ATOM 2080 O O . AR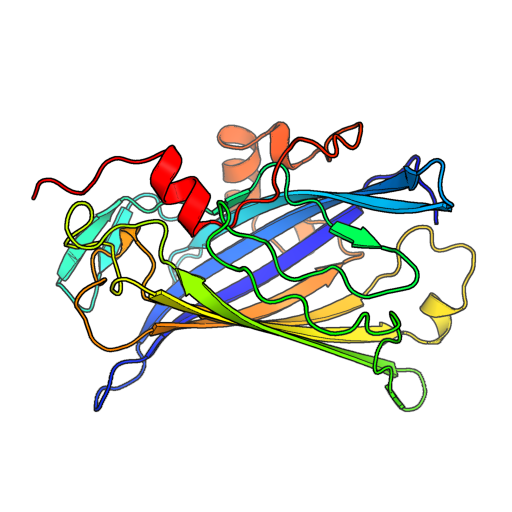G A 1 256 ? -4.425 14.364 12.158 1.00 94.19 256 ARG A O 1
ATOM 2087 N N . GLU A 1 257 ? -6.641 14.207 12.506 1.00 94.38 257 GLU A N 1
ATOM 2088 C CA . GLU A 1 257 ? -6.611 14.536 13.924 1.00 94.38 257 GLU A CA 1
ATOM 2089 C C . GLU A 1 257 ? -7.084 13.331 14.742 1.00 94.38 257 GLU A C 1
ATOM 2091 O O . GLU A 1 257 ? -7.896 12.548 14.234 1.00 94.38 257 GLU A O 1
ATOM 2096 N N . PRO A 1 258 ? -6.616 13.184 15.995 1.00 94.56 258 PRO A N 1
ATOM 2097 C CA . PRO A 1 258 ? -7.064 12.110 16.866 1.00 94.56 258 PRO A CA 1
ATOM 2098 C C . PRO A 1 258 ? -8.571 12.142 17.081 1.00 94.56 258 PRO A C 1
ATOM 2100 O O . PRO A 1 258 ? -9.165 13.207 17.291 1.00 94.56 258 PRO A O 1
ATOM 2103 N N . PHE A 1 259 ? -9.172 10.963 17.102 1.00 92.75 259 PHE A N 1
ATOM 2104 C CA . PHE A 1 259 ? -10.570 10.750 17.407 1.00 92.75 259 PHE A CA 1
ATOM 2105 C C . PHE A 1 259 ? -10.895 11.296 18.803 1.00 92.75 259 PHE A C 1
ATOM 2107 O O . PHE A 1 259 ? -10.223 10.986 19.783 1.00 92.75 259 PHE A O 1
ATOM 2114 N N . GLN A 1 260 ? -11.930 12.136 18.882 1.00 84.44 260 GLN A N 1
ATOM 2115 C CA . GLN A 1 260 ? -12.316 12.858 20.104 1.00 84.44 260 GLN A CA 1
ATOM 2116 C C . GLN A 1 260 ? -13.485 12.202 20.865 1.00 84.44 260 GLN A C 1
ATOM 2118 O O . GLN A 1 260 ? -14.021 12.816 21.787 1.00 84.44 260 GLN A O 1
ATOM 2123 N N . GLY A 1 261 ? -13.922 11.006 20.455 1.00 69.38 261 GLY A N 1
ATOM 2124 C CA . GLY A 1 261 ? -15.122 10.331 20.973 1.00 69.38 261 GLY A CA 1
ATOM 2125 C C . GLY A 1 261 ? -14.869 9.063 21.778 1.00 69.38 261 GLY A C 1
ATOM 2126 O O . GLY A 1 261 ? -13.813 8.411 21.596 1.00 69.38 261 GLY A O 1
#

Sequence (261 aa):
MDESKQKYGWFKGYIMAVRPNKPIVDCVGIEGFGVSRLEQQADGSYAKILREVGLYTDLRTGEVLEEWKNPMTNETVKVHPIANDPFNYVIEDYFPQPPQFGGLNTEKPPRIPFILPWQQRGNRIDMEIHINLFYPNALDPKKWVRESSGPMVTVSEMFAFHVDAQQMQDPSYTTLPFSGTWGRITPFLPWMLMGQEPGHCLYQAFMGSGEDLEQVHSRQMLDYVEKHYPKYFTAPETYDPNTPSLSSLELYAIEREPFQG

pLDDT: mean 91.82, std 8.62, range [51.12, 98.75]

Radius of gyration: 19.03 Å; chains: 1; bounding box: 47×40×52 Å